Protein AF-A0A0F8Y1P9-F1 (afdb_monomer)

Mean predicted aligned error: 18.67 Å

Organism: NCBI:txid412755

Solvent-accessible surface area (backbone atoms only — not comparable to full-atom values): 20604 Å² total; per-residue (Å²): 137,84,63,89,68,42,45,53,36,26,44,36,41,41,34,30,35,36,29,24,36,69,62,53,90,91,52,84,65,46,48,35,38,31,48,72,86,48,76,43,80,54,73,69,82,57,50,82,44,79,48,77,51,76,45,82,44,52,57,77,84,33,97,73,75,57,77,47,77,50,72,40,50,51,48,80,48,79,44,76,77,45,78,48,79,44,76,45,55,23,31,86,84,72,40,35,53,43,67,51,71,54,71,50,73,56,91,53,44,74,76,38,58,82,55,43,78,54,82,70,54,44,38,33,39,39,38,34,40,38,36,48,50,65,85,88,86,77,76,40,24,42,99,84,73,45,63,52,33,33,34,43,36,44,32,40,28,36,81,91,42,80,45,78,49,79,49,73,41,69,64,57,47,71,53,72,48,75,46,54,49,43,60,52,30,58,79,66,75,52,79,34,67,50,43,46,35,44,34,41,38,39,26,44,96,50,43,50,79,47,76,81,51,73,46,80,44,77,47,52,92,59,67,56,73,42,39,26,35,28,48,29,30,69,81,81,66,50,69,54,71,79,41,84,45,50,80,91,85,48,79,83,86,53,76,69,77,74,46,93,71,63,59,44,39,31,44,36,36,37,37,32,41,63,82,70,50,76,48,76,50,76,48,69,59,88,83,50,81,66,93,85,83,88,81,92,74,93,78,85,74,95,68,94,80,84,73,91,81,72,87,68,88,81,77,84,72,92,83,87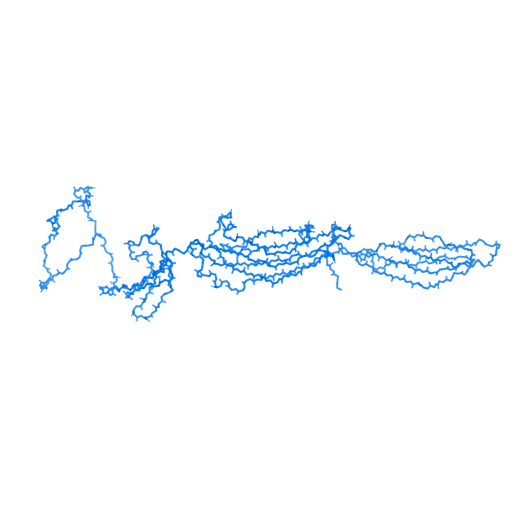,90,82,87,68,90,84,65,93,76,84,89,82,85,84,86,129

Sequence (336 aa):
IGYPNYKKLYDINTTFDYRFTKGDMDINDFAEFTIDGNTFILNKDGQWHQFLEVIEFDSASKGSFDVMFEISNGILELQNMQYEYEFKFLDVNDHILLQQDFEIDFNEEEMLLPFRHLKNIEFLIYNSYAVTSDTDGNIYYNTYGRTDKLEIIYKIKANGQWYSSIYSTSSADSDIKCFNVSEFMLNNHLTILQDFAVEYIIIGDNSDLTVDYISLDCSTDIKQLQEFYRIIDNEIGTVSEWILFNSSANTITELDDFGELPGNFTIEYKVIDRADNVGITPTYNSVYDYIIYSEERPITLADDIIDLNSFDFDERKLTFTANFGGISNPDAYING

Structure (mmCIF, N/CA/C/O backbone):
data_AF-A0A0F8Y1P9-F1
#
_entry.id   AF-A0A0F8Y1P9-F1
#
loop_
_atom_site.group_PDB
_atom_site.id
_atom_site.type_symbol
_atom_site.label_atom_id
_atom_site.label_alt_id
_atom_site.label_comp_id
_atom_site.label_asym_id
_atom_site.label_entity_id
_atom_site.label_seq_id
_atom_site.pdbx_PDB_ins_code
_atom_site.Cartn_x
_atom_site.Cartn_y
_atom_site.Cartn_z
_atom_site.occupancy
_atom_site.B_iso_or_equiv
_atom_site.auth_seq_id
_atom_site.auth_comp_id
_atom_site.auth_asym_id
_atom_site.auth_atom_id
_atom_site.pdbx_PDB_model_num
ATOM 1 N N . ILE A 1 1 ? 22.828 -8.374 -7.114 1.00 42.59 1 ILE A N 1
ATOM 2 C CA . ILE A 1 1 ? 21.824 -9.268 -6.486 1.00 42.59 1 ILE A CA 1
ATOM 3 C C . ILE A 1 1 ? 20.544 -9.035 -7.273 1.00 42.59 1 ILE A C 1
ATOM 5 O O . ILE A 1 1 ? 20.150 -7.886 -7.371 1.00 42.59 1 ILE A O 1
ATOM 9 N N . GLY A 1 2 ? 20.025 -10.043 -7.979 1.00 49.94 2 GLY A N 1
ATOM 10 C CA . GLY A 1 2 ? 18.876 -9.861 -8.879 1.00 49.94 2 GLY A CA 1
ATOM 11 C C . GLY A 1 2 ? 17.551 -10.001 -8.135 1.00 49.94 2 GLY A C 1
ATOM 12 O O . GLY A 1 2 ? 17.466 -10.815 -7.218 1.00 49.94 2 GLY A O 1
ATOM 13 N N . TYR A 1 3 ? 16.537 -9.238 -8.540 1.00 60.19 3 TYR A N 1
ATOM 14 C CA . TYR A 1 3 ? 15.185 -9.354 -8.003 1.00 60.19 3 TYR A CA 1
ATOM 15 C C . TYR A 1 3 ? 14.454 -10.508 -8.713 1.00 60.19 3 TYR A C 1
ATOM 17 O O . TYR A 1 3 ? 14.187 -10.404 -9.908 1.00 60.19 3 TYR A O 1
ATOM 25 N N . PRO A 1 4 ? 14.155 -11.631 -8.032 1.00 63.09 4 PRO A N 1
ATOM 26 C CA . PRO A 1 4 ? 13.665 -12.854 -8.680 1.00 63.09 4 PRO A CA 1
ATOM 27 C C . PRO A 1 4 ? 12.279 -12.709 -9.325 1.00 63.09 4 PRO A C 1
ATOM 29 O O . PRO A 1 4 ? 11.933 -13.515 -10.182 1.00 63.09 4 PRO A O 1
ATOM 32 N N . ASN A 1 5 ? 11.518 -11.684 -8.936 1.00 65.31 5 ASN A N 1
ATOM 33 C CA . ASN A 1 5 ? 10.166 -11.423 -9.433 1.00 65.31 5 ASN A CA 1
ATOM 34 C C . ASN A 1 5 ? 10.126 -10.439 -10.615 1.00 65.31 5 ASN A C 1
ATOM 36 O O . ASN A 1 5 ? 9.045 -10.146 -11.116 1.00 65.31 5 ASN A O 1
ATOM 40 N N . TYR A 1 6 ? 11.283 -9.936 -11.055 1.00 69.56 6 TYR A N 1
ATOM 41 C CA . TYR A 1 6 ? 11.388 -8.976 -12.150 1.00 69.56 6 TYR A CA 1
ATOM 42 C C . TYR A 1 6 ? 11.985 -9.640 -13.386 1.00 69.56 6 TYR A C 1
ATOM 44 O O . TYR A 1 6 ? 12.898 -10.472 -13.294 1.00 69.56 6 TYR A O 1
ATOM 52 N N . LYS A 1 7 ? 11.493 -9.242 -14.559 1.00 77.25 7 LYS A N 1
ATOM 53 C CA . LYS A 1 7 ? 12.145 -9.538 -15.829 1.00 77.25 7 LYS A CA 1
ATOM 54 C C . LYS A 1 7 ? 13.514 -8.875 -15.824 1.00 77.25 7 LYS A C 1
ATOM 56 O O . LYS A 1 7 ? 13.676 -7.739 -15.390 1.00 77.25 7 LYS A O 1
ATOM 61 N N . LYS A 1 8 ? 14.526 -9.597 -16.298 1.00 77.69 8 LYS A N 1
ATOM 62 C CA . LYS A 1 8 ? 15.898 -9.086 -16.325 1.00 77.69 8 LYS A CA 1
ATOM 63 C C . LYS A 1 8 ? 16.215 -8.402 -17.654 1.00 77.69 8 LYS A C 1
ATOM 65 O O . LYS A 1 8 ? 17.218 -8.736 -18.292 1.00 77.69 8 LYS A O 1
ATOM 70 N N . LEU A 1 9 ? 15.316 -7.505 -18.053 1.00 83.44 9 LEU A N 1
ATOM 71 C CA . LEU A 1 9 ? 15.363 -6.765 -19.307 1.00 83.44 9 LEU A CA 1
ATOM 72 C C . LEU A 1 9 ? 16.111 -5.447 -19.117 1.00 83.44 9 LEU A C 1
ATOM 74 O O . LEU A 1 9 ? 15.961 -4.777 -18.095 1.00 83.44 9 LEU A O 1
ATOM 78 N N . TYR A 1 10 ? 16.899 -5.085 -20.119 1.00 83.50 10 TYR A N 1
ATOM 79 C CA . TYR A 1 10 ? 17.658 -3.844 -20.163 1.00 83.50 10 TYR A CA 1
ATOM 80 C C . TYR A 1 10 ? 17.454 -3.174 -21.515 1.00 83.50 10 TYR A C 1
ATOM 82 O O . TYR A 1 10 ? 17.531 -3.859 -22.532 1.00 83.50 10 TYR A O 1
ATOM 90 N N . ASP A 1 11 ? 17.254 -1.862 -21.537 1.00 86.12 11 ASP A N 1
ATOM 91 C CA . ASP A 1 11 ? 17.508 -1.078 -22.744 1.00 86.12 11 ASP A CA 1
ATOM 92 C C . ASP A 1 11 ? 18.990 -0.709 -22.776 1.00 86.12 11 ASP A C 1
ATOM 94 O O . ASP A 1 11 ? 19.553 -0.207 -21.801 1.00 86.12 11 ASP A O 1
ATOM 98 N N . ILE A 1 12 ? 19.644 -1.018 -23.892 1.00 85.88 12 ILE A N 1
ATOM 99 C CA . ILE A 1 12 ? 21.045 -0.694 -24.131 1.00 85.88 12 ILE A CA 1
ATOM 100 C C . ILE A 1 12 ? 21.084 0.408 -25.176 1.00 85.88 12 ILE A C 1
ATOM 102 O O . ILE A 1 12 ? 20.940 0.156 -26.376 1.00 85.88 12 ILE A O 1
ATOM 106 N N . ASN A 1 13 ? 21.315 1.630 -24.710 1.00 89.50 13 ASN A N 1
ATOM 107 C CA . ASN A 1 13 ? 21.554 2.774 -25.574 1.00 89.50 13 ASN A CA 1
ATOM 108 C C . ASN A 1 13 ? 22.988 2.680 -26.096 1.00 89.50 13 ASN A C 1
ATOM 110 O O . ASN A 1 13 ? 23.953 2.850 -25.345 1.00 89.50 13 ASN A O 1
ATOM 114 N N . THR A 1 14 ? 23.131 2.387 -27.385 1.00 88.81 14 THR A N 1
ATOM 115 C CA . THR A 1 14 ? 24.428 2.278 -28.053 1.00 88.81 14 THR A CA 1
ATOM 116 C C . THR A 1 14 ? 24.683 3.534 -28.865 1.00 88.81 14 THR A C 1
ATOM 118 O O . THR A 1 14 ? 23.937 3.833 -29.799 1.00 88.81 14 THR A O 1
ATOM 121 N N . THR A 1 15 ? 25.759 4.250 -28.541 1.00 93.31 15 THR A N 1
ATOM 122 C CA . THR A 1 15 ? 26.193 5.420 -29.307 1.00 93.31 15 THR A CA 1
ATOM 123 C C . THR A 1 15 ? 27.664 5.346 -29.661 1.00 93.31 15 THR A C 1
ATOM 125 O O . THR A 1 15 ? 28.503 4.948 -28.854 1.00 93.31 15 THR A O 1
ATOM 128 N N . PHE A 1 16 ? 27.989 5.710 -30.898 1.00 94.12 16 PHE A N 1
ATOM 129 C CA . PHE A 1 16 ? 29.369 5.889 -31.333 1.00 94.12 16 PHE A CA 1
ATOM 130 C C . PHE A 1 16 ? 29.441 6.737 -32.597 1.00 94.12 16 PHE A C 1
ATOM 132 O O . PHE A 1 16 ? 28.502 6.787 -33.390 1.00 94.12 16 PHE A O 1
ATOM 139 N N . ASP A 1 17 ? 30.598 7.350 -32.810 1.00 96.25 17 ASP A N 1
ATOM 140 C CA . ASP A 1 17 ? 30.939 7.982 -34.075 1.00 96.25 17 ASP A CA 1
ATOM 141 C C . ASP A 1 17 ? 31.770 7.013 -34.913 1.00 96.25 17 ASP A C 1
ATOM 143 O O . ASP A 1 17 ? 32.672 6.339 -34.401 1.00 96.25 17 ASP A O 1
ATOM 147 N N . TYR A 1 18 ? 31.498 6.955 -36.214 1.00 96.44 18 TYR A N 1
ATOM 148 C CA . TYR A 1 18 ? 32.251 6.128 -37.146 1.00 96.44 18 TYR A CA 1
ATOM 149 C C . TYR A 1 18 ? 32.614 6.866 -38.428 1.00 96.44 18 TYR A C 1
ATOM 151 O O . TYR A 1 18 ? 31.907 7.759 -38.889 1.00 96.44 18 TYR A O 1
ATOM 159 N N . ARG A 1 19 ? 33.718 6.444 -39.038 1.00 97.06 19 ARG A N 1
ATOM 160 C CA . ARG A 1 19 ? 34.113 6.835 -40.390 1.00 97.06 19 ARG A CA 1
ATOM 161 C C . ARG A 1 19 ? 34.638 5.617 -41.124 1.00 97.06 19 ARG A C 1
ATOM 163 O O . ARG A 1 19 ? 35.560 4.962 -40.644 1.00 97.06 19 ARG A O 1
ATOM 170 N N . PHE A 1 20 ? 34.099 5.347 -42.308 1.00 96.69 20 PHE A N 1
ATOM 171 C CA . PHE A 1 20 ? 34.656 4.344 -43.208 1.00 96.69 20 PHE A CA 1
ATOM 172 C C . PHE A 1 20 ? 35.294 5.009 -44.425 1.00 96.69 20 PHE A C 1
ATOM 174 O O . PHE A 1 20 ? 34.626 5.714 -45.183 1.00 96.69 20 PHE A O 1
ATOM 181 N N . THR A 1 21 ? 36.585 4.755 -44.627 1.00 94.56 21 THR A N 1
ATOM 182 C CA . THR A 1 21 ? 37.336 5.234 -45.792 1.00 94.56 21 THR A CA 1
ATOM 183 C C . THR A 1 21 ? 37.684 4.057 -46.691 1.00 94.56 21 THR A C 1
ATOM 185 O O . THR A 1 21 ? 38.424 3.157 -46.286 1.00 94.56 21 THR A O 1
ATOM 188 N N . LYS A 1 22 ? 37.167 4.071 -47.924 1.00 93.38 22 LYS A N 1
ATOM 189 C CA . LYS A 1 22 ? 37.471 3.055 -48.938 1.00 93.38 22 LYS A CA 1
ATOM 190 C C . LYS A 1 22 ? 38.969 3.045 -49.260 1.00 93.38 22 LYS A C 1
ATOM 192 O O . LYS A 1 22 ? 39.577 4.102 -49.419 1.00 93.38 22 LYS A O 1
ATOM 197 N N . GLY A 1 23 ? 39.548 1.848 -49.345 1.00 90.31 23 GLY A N 1
ATOM 198 C CA . GLY A 1 23 ? 40.969 1.652 -49.632 1.00 90.31 23 GLY A CA 1
ATOM 199 C C . GLY A 1 23 ? 41.273 1.758 -51.125 1.00 90.31 23 GLY A C 1
ATOM 200 O O . GLY A 1 23 ? 41.741 2.789 -51.602 1.00 90.31 23 GLY A O 1
ATOM 201 N N . ASP A 1 24 ? 41.009 0.678 -51.861 1.00 89.38 24 ASP A N 1
ATOM 202 C CA . ASP A 1 24 ? 41.180 0.622 -53.314 1.00 89.38 24 ASP A CA 1
ATOM 203 C C . ASP A 1 24 ? 39.867 0.989 -54.015 1.00 89.38 24 ASP A C 1
ATOM 205 O O . ASP A 1 24 ? 38.837 0.357 -53.770 1.00 89.38 24 ASP A O 1
ATOM 209 N N . MET A 1 25 ? 39.886 2.001 -54.889 1.00 86.94 25 MET A N 1
ATOM 210 C CA . MET A 1 25 ? 38.690 2.474 -55.596 1.00 86.94 25 MET A CA 1
ATOM 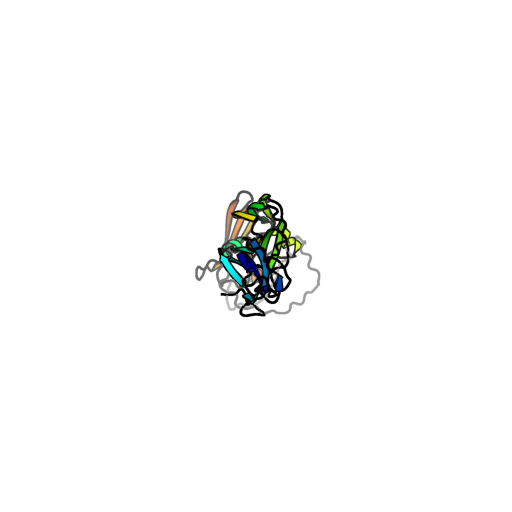211 C C . MET A 1 25 ? 38.108 1.434 -56.563 1.00 86.94 25 MET A C 1
ATOM 213 O O . MET A 1 25 ? 36.890 1.437 -56.764 1.00 86.94 25 MET A O 1
ATOM 217 N N . ASP A 1 26 ? 38.937 0.528 -57.088 1.00 90.31 26 ASP A N 1
ATOM 218 C CA . ASP A 1 26 ? 38.564 -0.437 -58.128 1.00 90.31 26 ASP A CA 1
ATOM 219 C C . ASP A 1 26 ? 38.008 -1.758 -57.563 1.00 90.31 26 ASP A C 1
ATOM 221 O O . ASP A 1 26 ? 37.490 -2.594 -58.306 1.00 90.31 26 ASP A O 1
ATOM 225 N N . ILE A 1 27 ? 38.076 -1.952 -56.243 1.00 91.06 27 ILE A N 1
ATOM 226 C CA . ILE A 1 27 ? 37.571 -3.144 -55.551 1.00 91.06 27 ILE A CA 1
ATOM 227 C C . ILE A 1 27 ? 36.266 -2.796 -54.821 1.00 91.06 27 ILE A C 1
ATOM 229 O O . ILE A 1 27 ? 36.091 -1.693 -54.297 1.00 91.06 27 ILE A O 1
ATOM 233 N N . ASN A 1 28 ? 35.315 -3.730 -54.775 1.00 91.25 28 ASN A N 1
ATOM 234 C CA . ASN A 1 28 ? 34.096 -3.552 -53.984 1.00 91.25 28 ASN A CA 1
ATOM 235 C C . ASN A 1 28 ? 34.427 -3.491 -52.488 1.00 91.25 28 ASN A C 1
ATOM 237 O O . ASN A 1 28 ? 35.285 -4.217 -51.997 1.00 91.25 28 ASN A O 1
ATOM 241 N N . ASP A 1 29 ? 33.741 -2.611 -51.778 1.00 91.06 29 ASP A N 1
ATOM 242 C CA . ASP A 1 29 ? 33.918 -2.340 -50.358 1.00 91.06 29 ASP A CA 1
ATOM 243 C C . ASP A 1 29 ? 32.664 -2.716 -49.564 1.00 91.06 29 ASP A C 1
ATOM 245 O O . ASP A 1 29 ? 31.532 -2.619 -50.052 1.00 91.06 29 ASP A O 1
ATOM 249 N N . PHE A 1 30 ? 32.872 -3.119 -48.315 1.00 93.00 30 PHE A N 1
ATOM 250 C CA . PHE A 1 30 ? 31.826 -3.585 -47.408 1.00 93.00 30 PHE A CA 1
ATOM 251 C C . PHE A 1 30 ? 32.064 -3.000 -46.023 1.00 93.00 30 PHE A C 1
ATOM 253 O O . PHE A 1 30 ? 33.212 -2.937 -45.586 1.00 93.00 30 PHE A O 1
ATOM 260 N N . ALA A 1 31 ? 30.999 -2.566 -45.359 1.00 95.00 31 ALA A N 1
ATOM 261 C CA . ALA A 1 31 ? 31.060 -2.102 -43.985 1.00 95.00 31 ALA A CA 1
ATOM 262 C C . ALA A 1 31 ? 29.680 -2.245 -43.344 1.00 95.00 31 ALA A C 1
ATOM 264 O O . ALA A 1 31 ? 28.733 -1.557 -43.735 1.00 95.00 31 ALA A O 1
ATOM 265 N N . GLU A 1 32 ? 29.578 -3.129 -42.364 1.00 95.62 32 GLU A N 1
ATOM 266 C CA . GLU A 1 32 ? 28.387 -3.296 -41.547 1.00 95.62 32 GLU A CA 1
ATOM 267 C C . GLU A 1 32 ? 28.746 -3.506 -40.080 1.00 95.62 32 GLU A C 1
ATOM 269 O O . GLU A 1 32 ? 29.882 -3.810 -39.702 1.00 95.62 32 GLU A O 1
ATOM 274 N N . PHE A 1 33 ? 27.734 -3.305 -39.259 1.00 92.25 33 PHE A N 1
ATOM 275 C CA . PHE A 1 33 ? 27.764 -3.433 -37.822 1.00 92.25 33 PHE A CA 1
ATOM 276 C C . PHE A 1 33 ? 26.607 -4.330 -37.405 1.00 92.25 33 PHE A C 1
ATOM 278 O O . PHE A 1 33 ? 25.486 -4.137 -37.864 1.00 92.25 33 PHE A O 1
ATOM 285 N N . THR A 1 34 ? 26.865 -5.298 -36.535 1.00 91.81 34 THR A N 1
ATOM 286 C CA . THR A 1 34 ? 25.833 -6.156 -35.959 1.00 91.81 34 THR A CA 1
ATOM 287 C C . THR A 1 34 ? 25.842 -6.028 -34.444 1.00 91.81 34 THR A C 1
ATOM 289 O O . THR A 1 34 ? 26.902 -6.139 -33.825 1.00 91.81 34 THR A O 1
ATOM 292 N N . ILE A 1 35 ? 24.663 -5.835 -33.851 1.00 89.75 35 ILE A N 1
ATOM 293 C CA . ILE A 1 35 ? 24.459 -5.832 -32.400 1.00 89.75 35 ILE A CA 1
ATOM 294 C C . ILE A 1 35 ? 23.266 -6.715 -32.030 1.00 89.75 35 ILE A C 1
ATOM 296 O O . ILE A 1 35 ? 22.171 -6.565 -32.568 1.00 89.75 35 ILE A O 1
ATOM 300 N N . ASP A 1 36 ? 23.511 -7.696 -31.161 1.00 85.56 36 ASP A N 1
ATOM 301 C CA . ASP A 1 36 ? 22.551 -8.745 -30.772 1.00 85.56 36 ASP A CA 1
ATOM 302 C C . ASP A 1 36 ? 21.796 -9.400 -31.955 1.00 85.56 36 ASP A C 1
ATOM 304 O O . ASP A 1 36 ? 20.621 -9.752 -31.869 1.00 85.56 36 ASP A O 1
ATOM 308 N N . GLY A 1 37 ? 22.483 -9.567 -33.091 1.00 85.19 37 GLY A N 1
ATOM 309 C CA . GLY A 1 37 ? 21.928 -10.160 -34.313 1.00 85.19 37 GLY A CA 1
ATOM 310 C C . GLY A 1 37 ? 21.190 -9.189 -35.245 1.00 85.19 37 GLY A C 1
ATOM 311 O O . GLY A 1 37 ? 20.801 -9.600 -36.336 1.00 85.19 37 GLY A O 1
ATOM 312 N N . ASN A 1 38 ? 21.037 -7.916 -34.868 1.00 88.81 38 ASN A N 1
ATOM 313 C CA . ASN A 1 38 ? 20.518 -6.864 -35.744 1.00 88.81 38 ASN A CA 1
ATOM 314 C C . ASN A 1 38 ? 21.652 -6.252 -36.571 1.00 88.81 38 ASN A C 1
ATOM 316 O O . ASN A 1 38 ? 22.631 -5.774 -36.000 1.00 88.81 38 ASN A O 1
ATOM 320 N N . THR A 1 39 ? 21.513 -6.244 -37.898 1.00 94.25 39 THR A N 1
ATOM 321 C CA . THR A 1 39 ? 22.541 -5.757 -38.833 1.00 94.25 39 THR A CA 1
ATOM 322 C C . THR A 1 39 ? 22.232 -4.348 -39.341 1.00 94.25 39 THR A C 1
ATOM 324 O O . THR A 1 39 ? 21.129 -4.066 -39.809 1.00 94.25 39 THR A O 1
ATOM 327 N N . PHE A 1 40 ? 23.248 -3.488 -39.325 1.00 93.94 40 PHE A N 1
ATOM 328 C CA . PHE A 1 40 ? 23.214 -2.093 -39.745 1.00 93.94 40 PHE A CA 1
ATOM 329 C C . PHE A 1 40 ? 24.308 -1.833 -40.782 1.00 93.94 40 PHE A C 1
ATOM 331 O O . PHE A 1 40 ? 25.492 -2.070 -40.540 1.00 93.94 40 PHE A O 1
ATOM 338 N N . ILE A 1 41 ? 23.921 -1.313 -41.946 1.00 95.44 41 ILE A N 1
ATOM 339 C CA . ILE A 1 41 ? 24.864 -0.962 -43.014 1.00 95.44 41 ILE A CA 1
ATOM 340 C C . ILE A 1 41 ? 25.470 0.411 -42.707 1.00 95.44 41 ILE A C 1
ATOM 342 O O . ILE A 1 41 ? 24.738 1.373 -42.474 1.00 95.44 41 ILE A O 1
ATOM 346 N N . LEU A 1 42 ? 26.800 0.512 -42.736 1.00 94.62 42 LEU A N 1
ATOM 347 C CA . LEU A 1 42 ? 27.517 1.754 -42.446 1.00 94.62 42 LEU A CA 1
ATOM 348 C C . LEU A 1 42 ? 27.655 2.630 -43.698 1.00 94.62 42 LEU A C 1
ATOM 350 O O . LEU A 1 42 ? 27.839 2.132 -44.811 1.00 94.62 42 LEU A O 1
ATOM 354 N N . ASN A 1 43 ? 27.622 3.952 -43.516 1.00 94.69 43 ASN A N 1
ATOM 355 C CA . ASN A 1 43 ? 27.940 4.908 -44.576 1.00 94.69 43 ASN A CA 1
ATOM 356 C C . ASN A 1 43 ? 29.435 4.856 -44.935 1.00 94.69 43 ASN A C 1
ATOM 358 O O . ASN A 1 43 ? 30.303 4.787 -44.065 1.00 94.69 43 ASN A O 1
ATOM 362 N N . LYS A 1 44 ? 29.737 4.908 -46.239 1.00 93.69 44 LYS A N 1
ATOM 363 C CA . LYS A 1 44 ? 31.079 4.652 -46.806 1.00 93.69 44 LYS A CA 1
ATOM 364 C C . LYS A 1 44 ? 31.646 5.848 -47.581 1.00 93.69 44 LYS A C 1
ATOM 366 O O . LYS A 1 44 ? 32.351 5.680 -48.572 1.00 93.69 44 LYS A O 1
ATOM 371 N N . ASP A 1 45 ? 31.292 7.062 -47.173 1.00 93.56 45 ASP A N 1
ATOM 372 C CA . ASP A 1 45 ? 31.626 8.320 -47.862 1.00 93.56 45 ASP A CA 1
ATOM 373 C C . ASP A 1 45 ? 32.910 9.002 -47.340 1.00 93.56 45 ASP A C 1
ATOM 375 O O . ASP A 1 45 ? 33.254 10.107 -47.769 1.00 93.56 45 ASP A O 1
ATOM 379 N N . GLY A 1 46 ? 33.630 8.361 -46.413 1.00 93.44 46 GLY A N 1
ATOM 380 C CA . GLY A 1 46 ? 34.826 8.923 -45.787 1.00 93.44 46 GLY A CA 1
ATOM 381 C C . GLY A 1 46 ? 34.551 10.087 -44.831 1.00 93.44 46 GLY A C 1
ATOM 382 O O . GLY A 1 46 ? 35.501 10.753 -44.418 1.00 93.44 46 GLY A O 1
ATOM 383 N N . GLN A 1 47 ? 33.292 10.362 -44.477 1.00 96.88 47 GLN A N 1
ATOM 384 C CA . GLN A 1 47 ? 32.926 11.345 -43.458 1.00 96.88 47 GLN A CA 1
ATOM 385 C C . GLN A 1 47 ? 32.646 10.672 -42.112 1.00 96.88 47 GLN A C 1
ATOM 387 O O . GLN A 1 47 ? 32.463 9.458 -42.029 1.00 96.88 47 GLN A O 1
ATOM 392 N N . TRP A 1 48 ? 32.659 11.474 -41.048 1.00 97.19 48 TRP A N 1
ATOM 393 C CA . TRP A 1 48 ? 32.198 11.036 -39.734 1.00 97.19 48 TRP A CA 1
ATOM 394 C C . TRP A 1 48 ? 30.672 11.008 -39.698 1.00 97.19 48 TRP A C 1
ATOM 396 O O . TRP A 1 48 ? 30.023 11.974 -40.099 1.00 97.19 48 TRP A O 1
ATOM 406 N N . HIS A 1 49 ? 30.127 9.918 -39.176 1.00 96.31 49 HIS A N 1
ATOM 407 C CA . HIS A 1 49 ? 28.706 9.695 -38.939 1.00 96.31 49 HIS A CA 1
ATOM 408 C C . HIS A 1 49 ? 28.497 9.310 -37.484 1.00 96.31 49 HIS A C 1
ATOM 410 O O . HIS A 1 49 ? 29.342 8.639 -36.897 1.00 96.31 49 HIS A O 1
ATOM 416 N N . GLN A 1 50 ? 27.354 9.696 -36.930 1.00 95.88 50 GLN A N 1
ATOM 417 C CA . GLN A 1 50 ? 26.930 9.264 -35.606 1.00 95.88 50 GLN A CA 1
ATOM 418 C C . GLN A 1 50 ? 25.956 8.093 -35.745 1.00 95.88 50 GLN A C 1
ATOM 420 O O . GLN A 1 50 ? 25.037 8.137 -36.566 1.00 95.88 50 GLN A O 1
ATOM 425 N N . PHE A 1 51 ? 26.155 7.061 -34.934 1.00 93.81 51 PHE A N 1
ATOM 426 C CA . PHE A 1 51 ? 25.215 5.968 -34.740 1.00 93.81 51 PHE A CA 1
ATOM 427 C C . PHE A 1 51 ? 24.562 6.094 -33.361 1.00 93.81 51 PHE A C 1
ATOM 429 O O . PHE A 1 51 ? 25.247 6.359 -32.371 1.00 93.81 51 PHE A O 1
ATOM 436 N N . LEU A 1 52 ? 23.244 5.907 -33.314 1.00 92.88 52 LEU A N 1
ATOM 437 C CA . LEU A 1 52 ? 22.428 5.872 -32.103 1.00 92.88 52 LEU A CA 1
ATOM 438 C C . LEU A 1 52 ? 21.337 4.826 -32.319 1.00 92.88 52 LEU A C 1
ATOM 440 O O . LEU A 1 52 ? 20.535 4.981 -33.236 1.00 92.88 52 LEU A O 1
ATOM 444 N N . GLU A 1 53 ? 21.307 3.808 -31.469 1.00 91.81 53 GLU A N 1
ATOM 445 C CA . GLU A 1 53 ? 20.264 2.783 -31.470 1.00 91.81 53 GLU A CA 1
ATOM 446 C C . GLU A 1 53 ? 19.994 2.321 -30.036 1.00 91.81 53 GLU A C 1
ATOM 448 O O . GLU A 1 53 ? 20.915 2.251 -29.215 1.00 91.81 53 GLU A O 1
ATOM 453 N N . VAL A 1 54 ? 18.736 1.985 -29.754 1.00 90.25 54 VAL A N 1
ATOM 454 C CA . VAL A 1 54 ? 18.318 1.364 -28.494 1.00 90.25 54 VAL A CA 1
ATOM 455 C C . VAL A 1 54 ? 17.935 -0.075 -28.783 1.00 90.25 54 VAL A C 1
ATOM 457 O O . VAL A 1 54 ? 17.058 -0.327 -29.608 1.00 90.25 54 VAL A O 1
ATOM 460 N N . ILE A 1 55 ? 18.586 -1.019 -28.108 1.00 89.00 55 ILE A N 1
ATOM 461 C CA . ILE A 1 55 ? 18.229 -2.436 -28.197 1.00 89.00 55 ILE A CA 1
ATOM 462 C C . ILE A 1 55 ? 17.765 -2.959 -26.844 1.00 89.00 55 ILE A C 1
ATOM 464 O O . ILE A 1 55 ? 18.298 -2.575 -25.807 1.00 89.00 55 ILE A O 1
ATOM 468 N N . GLU A 1 56 ? 16.808 -3.879 -26.861 1.00 88.25 56 GLU A N 1
ATOM 469 C CA . GLU A 1 56 ? 16.388 -4.588 -25.658 1.00 88.25 56 GLU A CA 1
ATOM 470 C C . GLU A 1 56 ? 17.247 -5.845 -25.463 1.00 88.25 56 GLU A C 1
ATOM 472 O O . GLU A 1 56 ? 17.402 -6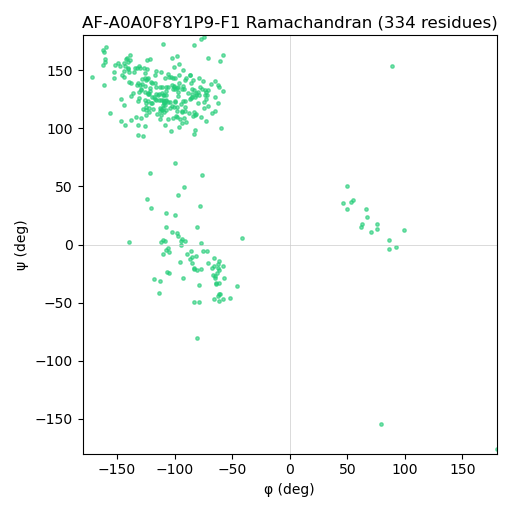.657 -26.376 1.00 88.25 56 GLU A O 1
ATOM 477 N N . PHE A 1 57 ? 17.784 -6.022 -24.259 1.00 85.62 57 PHE A N 1
ATOM 478 C CA . PHE A 1 57 ? 18.587 -7.172 -23.867 1.00 85.62 57 PHE A CA 1
ATOM 479 C C . PHE A 1 57 ? 17.954 -7.915 -22.691 1.00 85.62 57 PHE A C 1
ATOM 481 O O . PHE A 1 57 ? 17.787 -7.368 -21.600 1.00 85.62 57 PHE A O 1
ATOM 488 N N . ASP A 1 58 ? 17.663 -9.200 -22.893 1.00 85.50 58 ASP A N 1
ATOM 489 C CA . ASP A 1 58 ? 17.175 -10.099 -21.850 1.00 85.50 58 ASP A CA 1
ATOM 490 C C . ASP A 1 58 ? 18.315 -10.919 -21.235 1.00 85.50 58 ASP A C 1
ATOM 492 O O . ASP A 1 58 ? 18.741 -11.955 -21.757 1.00 85.50 58 ASP A O 1
ATOM 496 N N . SER A 1 59 ? 18.770 -10.489 -20.060 1.00 81.69 59 SER A N 1
ATOM 497 C CA . SER A 1 59 ? 19.830 -11.189 -19.329 1.00 81.69 59 SER A CA 1
ATOM 498 C C . SER A 1 59 ? 19.367 -12.484 -18.639 1.00 81.69 59 SER A C 1
ATOM 500 O O . SER A 1 59 ? 20.179 -13.202 -18.047 1.00 81.69 59 SER A O 1
ATOM 502 N N . ALA A 1 60 ? 18.064 -12.796 -18.658 1.00 81.12 60 ALA A N 1
ATOM 503 C CA . ALA A 1 60 ? 17.564 -14.089 -18.200 1.00 81.12 60 ALA A CA 1
ATOM 504 C C . ALA A 1 60 ? 17.771 -15.178 -19.262 1.00 81.12 60 ALA A C 1
ATOM 506 O O . ALA A 1 60 ? 18.058 -16.322 -18.902 1.00 81.12 60 ALA A O 1
ATOM 507 N N . SER A 1 61 ? 17.653 -14.832 -20.549 1.00 82.69 61 SER A N 1
ATOM 508 C CA . SER A 1 61 ? 17.842 -15.768 -21.664 1.00 82.69 61 SER A CA 1
ATOM 509 C C . SER A 1 61 ? 19.271 -15.797 -22.212 1.00 82.69 61 SER A C 1
ATOM 511 O O . SER A 1 61 ? 19.710 -16.851 -22.682 1.00 82.69 61 SER A O 1
ATOM 513 N N . LYS A 1 62 ? 20.024 -14.693 -22.123 1.00 81.62 62 LYS A N 1
ATOM 514 C CA . LYS A 1 62 ? 21.409 -14.595 -22.612 1.00 81.62 62 LYS A CA 1
ATOM 515 C C . LYS A 1 62 ? 22.353 -14.048 -21.537 1.00 81.62 62 LYS A C 1
ATOM 517 O O . LYS A 1 62 ? 22.008 -13.154 -20.779 1.00 81.62 62 LYS A O 1
ATOM 522 N N . GLY A 1 63 ? 23.580 -14.571 -21.477 1.00 81.25 63 GLY A N 1
ATOM 523 C CA . GLY A 1 63 ? 24.613 -14.081 -20.547 1.00 81.25 63 GLY A CA 1
ATOM 524 C C . GLY A 1 63 ? 25.414 -12.879 -21.065 1.00 81.25 63 GLY A C 1
ATOM 525 O O . GLY A 1 63 ? 26.105 -12.226 -20.288 1.00 81.25 63 GLY A O 1
ATOM 526 N N . SER A 1 64 ? 25.339 -12.609 -22.367 1.00 83.62 64 SER A N 1
ATOM 527 C CA . SER A 1 64 ? 26.028 -11.526 -23.072 1.00 83.62 64 SER A CA 1
ATOM 528 C C . SER A 1 64 ? 25.341 -11.265 -24.416 1.00 83.62 64 SER A C 1
ATOM 530 O O . SER A 1 64 ? 24.573 -12.105 -24.889 1.00 83.62 64 SER A O 1
ATOM 532 N N . PHE A 1 65 ? 25.649 -10.131 -25.038 1.00 83.38 65 PHE A N 1
ATOM 533 C CA . PHE A 1 65 ? 25.341 -9.836 -26.437 1.00 83.38 65 PHE A CA 1
ATOM 534 C C . PHE A 1 65 ? 26.641 -9.485 -27.160 1.00 83.38 65 PHE A C 1
ATOM 536 O O . PHE A 1 65 ? 27.586 -8.985 -26.542 1.00 83.38 65 PHE A O 1
ATOM 543 N N . ASP A 1 66 ? 26.687 -9.765 -28.457 1.00 86.25 66 ASP A N 1
ATOM 544 C CA . ASP A 1 66 ? 27.861 -9.503 -29.279 1.00 86.25 66 ASP A CA 1
ATOM 545 C C . ASP A 1 66 ? 27.691 -8.209 -30.069 1.00 86.25 66 ASP A C 1
ATOM 547 O O . ASP A 1 66 ? 26.604 -7.886 -30.561 1.00 86.25 66 ASP A O 1
ATOM 551 N N . VAL A 1 67 ? 28.807 -7.497 -30.204 1.00 86.38 67 VAL A N 1
ATOM 552 C CA . VAL A 1 67 ? 28.966 -6.337 -31.073 1.00 86.38 67 VAL A CA 1
ATOM 553 C C . VAL A 1 67 ? 30.049 -6.674 -32.091 1.00 86.38 67 VAL A C 1
ATOM 555 O O . VAL A 1 67 ? 31.200 -6.904 -31.714 1.00 86.38 67 VAL A O 1
ATOM 558 N N . MET A 1 68 ? 29.698 -6.713 -33.374 1.00 91.94 68 MET A N 1
ATOM 559 C CA . MET A 1 68 ? 30.612 -7.135 -34.434 1.00 91.94 68 MET A CA 1
ATOM 560 C C . MET A 1 68 ? 30.621 -6.145 -35.593 1.00 91.94 68 MET A C 1
ATOM 562 O O . MET A 1 68 ? 29.576 -5.757 -36.103 1.00 91.94 68 MET A O 1
ATOM 566 N N . PHE A 1 69 ? 31.820 -5.762 -36.026 1.00 92.25 69 PHE A N 1
ATOM 567 C CA . PHE A 1 69 ? 32.028 -4.955 -37.221 1.00 92.25 69 PHE A CA 1
ATOM 568 C C . PHE A 1 69 ? 32.608 -5.839 -38.315 1.00 92.25 69 PHE A C 1
ATOM 570 O O . PHE A 1 69 ? 33.677 -6.427 -38.137 1.00 92.25 69 PHE A O 1
ATOM 577 N N . GLU A 1 70 ? 31.930 -5.897 -39.453 1.00 94.25 70 GLU A N 1
ATOM 578 C CA . GLU A 1 70 ? 32.413 -6.608 -40.626 1.00 94.25 70 GLU A CA 1
ATOM 579 C C . GLU A 1 70 ? 32.731 -5.606 -41.726 1.00 94.25 70 GLU A C 1
ATOM 581 O O . GLU A 1 70 ? 31.872 -4.862 -42.199 1.00 94.25 70 GLU A O 1
ATOM 586 N N . ILE A 1 71 ? 34.003 -5.562 -42.123 1.00 95.06 71 ILE A N 1
ATOM 587 C CA . ILE A 1 71 ? 34.478 -4.625 -43.135 1.00 95.06 71 ILE A CA 1
ATOM 588 C C . ILE A 1 71 ? 35.335 -5.323 -44.183 1.00 95.06 71 ILE A C 1
ATOM 590 O O . ILE A 1 71 ? 36.037 -6.295 -43.904 1.00 95.06 71 ILE A O 1
ATOM 594 N N . SER A 1 72 ? 35.336 -4.782 -45.397 1.00 95.25 72 SER A N 1
ATOM 595 C CA . SER A 1 72 ? 36.279 -5.162 -46.445 1.00 95.25 72 SER A CA 1
ATOM 596 C C . SER A 1 72 ? 36.678 -3.954 -47.288 1.00 95.25 72 SER A C 1
ATOM 598 O O . SER A 1 72 ? 35.890 -3.028 -47.483 1.00 95.25 72 SER A O 1
ATOM 600 N N . ASN A 1 73 ? 37.911 -3.983 -47.798 1.00 93.50 73 ASN A N 1
ATOM 601 C CA . ASN A 1 73 ? 38.481 -2.953 -48.671 1.00 93.50 73 ASN A CA 1
ATOM 602 C C . ASN A 1 73 ? 38.328 -1.509 -48.142 1.00 93.50 73 ASN A C 1
ATOM 604 O O . ASN A 1 73 ? 37.892 -0.590 -48.839 1.00 93.50 73 ASN A O 1
ATOM 608 N N . GLY A 1 74 ? 38.717 -1.291 -46.891 1.00 93.06 74 GLY A N 1
ATOM 609 C CA . GLY A 1 74 ? 38.763 0.045 -46.316 1.00 93.06 74 GLY A CA 1
ATOM 610 C C . GLY A 1 74 ? 39.231 0.047 -44.875 1.00 93.06 74 GLY A C 1
ATOM 611 O O . GLY A 1 74 ? 39.626 -0.983 -44.327 1.00 93.06 74 GLY A O 1
ATOM 612 N N . ILE A 1 75 ? 39.201 1.234 -44.287 1.00 95.31 75 ILE A N 1
ATOM 613 C CA . ILE A 1 75 ? 39.550 1.490 -42.895 1.00 95.31 75 ILE A CA 1
ATOM 614 C C . ILE A 1 75 ? 38.288 1.982 -42.196 1.00 95.31 75 ILE A C 1
ATOM 616 O O . ILE A 1 75 ? 37.697 2.971 -42.630 1.00 95.31 75 ILE A O 1
ATOM 620 N N . LEU A 1 76 ? 37.899 1.296 -41.121 1.00 95.56 76 LEU A N 1
ATOM 621 C CA . LEU A 1 76 ? 36.863 1.743 -40.199 1.00 95.56 76 LEU A CA 1
ATOM 622 C C . LEU A 1 76 ? 37.517 2.368 -38.971 1.00 95.56 76 LEU A C 1
ATOM 624 O O . LEU A 1 76 ? 38.319 1.731 -38.288 1.00 95.56 76 LEU A O 1
ATOM 628 N N . GLU A 1 77 ? 37.153 3.608 -38.692 1.00 96.06 77 GLU A N 1
ATOM 629 C CA . GLU A 1 77 ? 37.554 4.337 -37.498 1.00 96.06 77 GLU A CA 1
ATOM 630 C C . GLU A 1 77 ? 36.336 4.530 -36.604 1.00 96.06 77 GLU A C 1
ATOM 632 O O . GLU A 1 77 ? 35.264 4.884 -37.091 1.00 96.06 77 GLU A O 1
ATOM 637 N N . LEU A 1 78 ? 36.516 4.299 -35.304 1.00 94.44 78 LEU A N 1
ATOM 638 C CA . LEU A 1 78 ? 35.473 4.383 -34.285 1.00 94.44 78 LEU A CA 1
ATOM 639 C C . LEU A 1 78 ? 35.926 5.331 -33.176 1.00 94.44 78 LEU A C 1
ATOM 641 O O . LEU A 1 78 ? 37.079 5.266 -32.737 1.00 94.44 78 LEU A O 1
ATOM 645 N N . GLN A 1 79 ? 35.030 6.198 -32.717 1.00 94.50 79 GLN A N 1
ATOM 646 C CA . GLN A 1 79 ? 35.263 7.116 -31.602 1.00 94.50 79 GLN A CA 1
ATOM 647 C C . GLN A 1 79 ? 34.012 7.232 -30.733 1.00 94.50 79 GLN A C 1
ATOM 649 O O . GLN A 1 79 ? 32.914 6.889 -31.158 1.00 94.50 79 GLN A O 1
ATOM 654 N N . ASN A 1 80 ? 34.200 7.697 -29.495 1.00 92.25 80 ASN A N 1
ATOM 655 C CA . ASN A 1 80 ? 33.109 7.983 -28.560 1.00 92.25 80 ASN A CA 1
ATOM 656 C C . ASN A 1 80 ? 32.139 6.807 -28.351 1.00 92.25 80 ASN A C 1
ATOM 658 O O . ASN A 1 80 ? 30.944 7.021 -28.196 1.00 92.25 80 ASN A O 1
ATOM 662 N N . MET A 1 81 ? 32.650 5.569 -28.342 1.00 88.81 81 MET A N 1
ATOM 663 C CA . MET A 1 81 ? 31.820 4.390 -28.084 1.00 88.81 81 MET A CA 1
ATOM 664 C C . MET A 1 81 ? 31.320 4.404 -26.641 1.00 88.81 81 MET A C 1
ATOM 666 O O . MET A 1 81 ? 32.112 4.270 -25.703 1.00 88.81 81 MET A O 1
ATOM 670 N N . GLN A 1 82 ? 30.012 4.556 -26.477 1.00 87.69 82 GLN A N 1
ATOM 671 C CA . GLN A 1 82 ? 29.322 4.556 -25.199 1.00 87.69 82 GLN A CA 1
ATOM 672 C C . GLN A 1 82 ? 28.164 3.560 -25.243 1.00 87.69 82 GLN A C 1
ATOM 674 O O . GLN A 1 82 ? 27.436 3.456 -26.230 1.00 87.69 82 GLN A O 1
ATOM 679 N N . TYR A 1 83 ? 28.024 2.828 -24.143 1.00 83.94 83 TYR A N 1
ATOM 680 C CA . TYR A 1 83 ? 26.916 1.919 -23.898 1.00 83.94 83 TYR A CA 1
ATOM 681 C C . TYR A 1 83 ? 26.335 2.290 -22.546 1.00 83.94 83 TYR A C 1
ATOM 683 O O . TYR A 1 83 ? 27.031 2.207 -21.529 1.00 83.94 83 TYR A O 1
ATOM 691 N N . GLU A 1 84 ? 25.086 2.723 -22.546 1.00 86.00 84 GLU A N 1
ATOM 692 C CA . GLU A 1 84 ? 24.329 2.980 -21.330 1.00 86.00 84 GLU A CA 1
ATOM 693 C C . GLU A 1 84 ? 23.284 1.881 -21.167 1.00 86.00 84 GLU A C 1
ATOM 695 O O . GLU A 1 84 ? 22.607 1.514 -22.124 1.00 86.00 84 GLU A O 1
ATOM 700 N N . TYR A 1 85 ? 23.215 1.323 -19.960 1.00 79.06 85 TYR A N 1
ATOM 701 C CA . TYR A 1 85 ? 22.337 0.209 -19.624 1.00 79.06 85 TYR A CA 1
ATOM 702 C C . TYR A 1 85 ? 21.260 0.712 -18.677 1.00 79.06 85 TYR A C 1
ATOM 704 O O . TYR A 1 85 ? 21.564 1.080 -17.540 1.00 79.06 85 TYR A O 1
ATOM 712 N N . GLU A 1 86 ? 20.014 0.667 -19.119 1.00 79.81 86 GLU A N 1
ATOM 713 C CA . GLU A 1 86 ? 18.860 1.041 -18.317 1.00 79.81 86 GLU A CA 1
ATOM 714 C C . GLU A 1 86 ? 18.047 -0.208 -17.980 1.00 79.81 86 GLU A C 1
ATOM 716 O O . GLU A 1 86 ? 17.620 -0.950 -18.861 1.00 79.81 86 GLU A O 1
ATOM 721 N N . PHE A 1 87 ? 17.885 -0.500 -16.689 1.00 74.81 87 PHE A N 1
ATOM 722 C CA . PHE A 1 87 ? 17.137 -1.672 -16.239 1.00 74.81 87 PHE A CA 1
ATOM 723 C C . PHE A 1 87 ? 15.631 -1.418 -16.320 1.00 74.81 87 PHE A C 1
ATOM 725 O O . PHE A 1 87 ? 15.135 -0.459 -15.731 1.00 74.81 87 PHE A O 1
ATOM 732 N N . LYS A 1 88 ? 14.890 -2.326 -16.962 1.00 73.75 88 LYS A N 1
ATOM 733 C CA . LYS A 1 88 ? 13.426 -2.277 -16.980 1.00 73.75 88 LYS A CA 1
ATOM 734 C C . LYS A 1 88 ? 12.868 -2.924 -15.717 1.00 73.75 88 LYS A C 1
ATOM 736 O O . LYS A 1 88 ? 12.961 -4.138 -15.541 1.00 73.75 88 LYS A O 1
ATOM 741 N N . PHE A 1 89 ? 12.227 -2.131 -14.862 1.00 72.38 89 PHE A N 1
ATOM 742 C CA . PHE A 1 89 ? 11.522 -2.610 -13.666 1.00 72.38 89 PHE A CA 1
ATOM 743 C C . PHE A 1 89 ? 10.169 -3.251 -14.014 1.00 72.38 89 PHE A C 1
ATOM 745 O O . PHE A 1 89 ? 9.120 -2.795 -13.571 1.00 72.38 89 PHE A O 1
ATOM 752 N N . LEU A 1 90 ? 10.189 -4.308 -14.826 1.00 79.56 90 LEU A N 1
ATOM 753 C CA . LEU A 1 90 ? 8.990 -5.038 -15.240 1.00 79.56 90 LEU A CA 1
ATOM 754 C C . LEU A 1 90 ? 8.831 -6.322 -14.424 1.00 79.56 90 LEU A C 1
ATOM 756 O O . LEU A 1 90 ? 9.801 -7.067 -14.272 1.00 79.56 90 LEU A O 1
ATOM 760 N N . ASP A 1 91 ? 7.628 -6.632 -13.941 1.00 73.12 91 ASP A N 1
ATOM 761 C CA . ASP A 1 91 ? 7.329 -7.987 -13.464 1.00 73.12 91 ASP A CA 1
ATOM 762 C C . ASP A 1 91 ? 7.141 -8.979 -14.613 1.00 73.12 91 ASP A C 1
ATOM 764 O O . ASP A 1 91 ? 7.195 -8.657 -15.801 1.00 73.12 91 ASP A O 1
ATOM 768 N N . VAL A 1 92 ? 6.891 -10.233 -14.242 1.00 75.56 92 VAL A N 1
ATOM 769 C CA . VAL A 1 92 ? 6.600 -11.330 -15.170 1.00 75.56 92 VAL A CA 1
ATOM 770 C C . VAL A 1 92 ? 5.388 -11.083 -16.084 1.00 75.56 92 VAL A C 1
ATOM 772 O O . VAL A 1 92 ? 5.302 -11.741 -17.119 1.00 75.56 92 VAL A O 1
ATOM 775 N N . ASN A 1 93 ? 4.503 -10.139 -15.750 1.00 79.94 93 ASN A N 1
ATOM 776 C CA . ASN A 1 93 ? 3.315 -9.761 -16.518 1.00 79.94 93 ASN A CA 1
ATOM 777 C C . ASN A 1 93 ? 3.495 -8.453 -17.313 1.00 79.94 93 ASN A C 1
ATOM 779 O O . ASN A 1 93 ? 2.510 -7.944 -17.839 1.00 79.94 93 ASN A O 1
ATOM 783 N N . ASP A 1 94 ? 4.721 -7.924 -17.417 1.00 79.25 94 ASP A N 1
ATOM 784 C CA . ASP A 1 94 ? 5.025 -6.638 -18.070 1.00 79.25 94 ASP A CA 1
ATOM 785 C C . ASP A 1 94 ? 4.462 -5.406 -17.343 1.00 79.25 94 ASP A C 1
ATOM 787 O O . ASP A 1 94 ? 4.295 -4.342 -17.940 1.00 79.25 94 ASP A O 1
ATOM 791 N N . HIS A 1 95 ? 4.202 -5.511 -16.040 1.00 82.56 95 HIS A N 1
ATOM 792 C CA . HIS A 1 95 ? 3.840 -4.361 -15.222 1.00 82.56 95 HIS A CA 1
ATOM 793 C C . HIS A 1 95 ? 5.078 -3.628 -14.718 1.00 82.56 95 HIS A C 1
ATOM 795 O O . HIS A 1 95 ? 5.986 -4.254 -14.169 1.00 82.56 95 HIS A O 1
ATOM 801 N N . ILE A 1 96 ? 5.082 -2.297 -14.835 1.00 79.00 96 ILE A N 1
ATOM 802 C CA . ILE A 1 96 ? 6.118 -1.462 -14.224 1.00 79.00 96 ILE A CA 1
ATOM 803 C C . ILE A 1 96 ? 5.880 -1.438 -12.712 1.00 79.00 96 ILE A C 1
ATOM 805 O O . ILE A 1 96 ? 4.940 -0.803 -12.228 1.00 79.00 96 ILE A O 1
ATOM 809 N N . LEU A 1 97 ? 6.728 -2.151 -11.975 1.00 79.88 97 LEU A N 1
ATOM 810 C CA . LEU A 1 97 ? 6.667 -2.260 -10.523 1.00 79.88 97 LEU A CA 1
ATOM 811 C C . LEU A 1 97 ? 7.739 -1.378 -9.906 1.00 79.88 97 LEU A C 1
ATOM 813 O O . LEU A 1 97 ? 8.907 -1.747 -9.788 1.00 79.88 97 LEU A O 1
ATOM 817 N N . LEU A 1 98 ? 7.306 -0.193 -9.504 1.00 83.06 98 LEU A N 1
ATOM 818 C CA . LEU A 1 98 ? 8.107 0.736 -8.735 1.00 83.06 98 LEU A CA 1
ATOM 819 C C . LEU A 1 98 ? 7.294 1.123 -7.512 1.00 83.06 98 LEU A C 1
ATOM 821 O O . LEU A 1 98 ? 6.441 1.999 -7.590 1.00 83.06 98 LEU A O 1
ATOM 825 N N . GLN A 1 99 ? 7.521 0.399 -6.421 1.00 86.81 99 GLN A N 1
ATOM 826 C CA . GLN A 1 99 ? 6.759 0.501 -5.185 1.00 86.81 99 GLN A CA 1
ATOM 827 C C . GLN A 1 99 ? 7.688 0.803 -4.014 1.00 86.81 99 GLN A C 1
ATOM 829 O O . GLN A 1 99 ? 8.781 0.241 -3.918 1.00 86.81 99 GLN A O 1
ATOM 834 N N . GLN A 1 100 ? 7.208 1.633 -3.096 1.00 86.06 100 GLN A N 1
ATOM 835 C CA . GLN A 1 100 ? 7.687 1.685 -1.723 1.00 86.06 100 GLN A CA 1
ATOM 836 C C . GLN A 1 100 ? 6.504 1.454 -0.789 1.00 86.06 100 GLN A C 1
ATOM 838 O O . GLN A 1 100 ? 5.392 1.911 -1.054 1.00 86.06 100 GLN A O 1
ATOM 843 N N . ASP A 1 101 ? 6.745 0.747 0.302 1.00 91.31 101 ASP A N 1
ATOM 844 C CA . ASP A 1 101 ? 5.741 0.495 1.321 1.00 91.31 101 ASP A CA 1
ATOM 845 C C . ASP A 1 101 ? 6.352 0.569 2.715 1.00 91.31 101 ASP A C 1
ATOM 847 O O . ASP A 1 101 ? 7.550 0.342 2.914 1.00 91.31 101 ASP A O 1
ATOM 851 N N . PHE A 1 102 ? 5.521 0.956 3.674 1.00 89.12 102 PHE A N 1
ATOM 852 C CA . PHE A 1 102 ? 5.846 0.892 5.090 1.00 89.12 102 PHE A CA 1
ATOM 853 C C . PHE A 1 102 ? 4.571 0.719 5.909 1.00 89.12 102 PHE A C 1
ATOM 855 O O . PHE A 1 102 ? 3.481 1.127 5.508 1.00 89.12 102 PHE A O 1
ATOM 862 N N . GLU A 1 103 ? 4.728 0.133 7.087 1.00 93.44 103 GLU A N 1
ATOM 863 C CA . GLU A 1 103 ? 3.646 -0.123 8.027 1.00 93.44 103 GLU A CA 1
A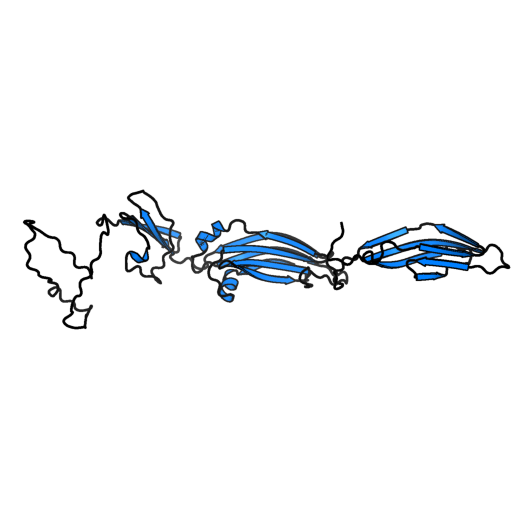TOM 864 C C . GLU A 1 103 ? 3.926 0.587 9.348 1.00 93.44 103 GLU A C 1
ATOM 866 O O . GLU A 1 103 ? 5.066 0.650 9.817 1.00 93.44 103 GLU A O 1
ATOM 871 N N . ILE A 1 104 ? 2.871 1.157 9.925 1.00 89.06 104 ILE A N 1
ATOM 872 C CA . ILE A 1 104 ? 2.882 1.736 11.262 1.00 89.06 104 ILE A CA 1
ATOM 873 C C . ILE A 1 104 ? 1.991 0.866 12.144 1.00 89.06 104 ILE A C 1
ATOM 875 O O . ILE A 1 104 ? 0.763 0.898 12.029 1.00 89.06 104 ILE A O 1
ATOM 879 N N . ASP A 1 105 ? 2.639 0.112 13.028 1.00 87.31 105 ASP A N 1
ATOM 880 C CA . ASP A 1 105 ? 1.990 -0.766 13.995 1.00 87.31 105 ASP A CA 1
ATOM 881 C C . ASP A 1 105 ? 1.607 -0.022 15.274 1.00 87.31 105 ASP A C 1
ATOM 883 O O . ASP A 1 105 ? 2.391 0.760 15.831 1.00 87.31 105 ASP A O 1
ATOM 887 N N . PHE A 1 106 ? 0.421 -0.326 15.797 1.00 83.31 106 PHE A N 1
ATOM 888 C CA . PHE A 1 106 ? 0.044 0.066 17.145 1.00 83.31 106 PHE A CA 1
ATOM 889 C C . PHE A 1 106 ? 0.621 -0.923 18.166 1.00 83.31 106 PHE A C 1
ATOM 891 O O . PHE A 1 106 ? 0.072 -1.980 18.448 1.00 83.31 106 PHE A O 1
ATOM 898 N N . ASN A 1 107 ? 1.751 -0.568 18.774 1.00 74.94 107 ASN A N 1
ATOM 899 C CA . ASN A 1 107 ? 2.480 -1.471 19.677 1.00 74.94 107 ASN A CA 1
ATOM 900 C C . ASN A 1 107 ? 1.917 -1.544 21.110 1.00 74.94 107 ASN A C 1
ATOM 902 O O . ASN A 1 107 ? 2.593 -2.020 22.022 1.00 74.94 107 ASN A O 1
ATOM 906 N N . GLU A 1 108 ? 0.697 -1.060 21.331 1.00 75.00 108 GLU A N 1
ATOM 907 C CA . GLU A 1 108 ? 0.113 -0.866 22.659 1.00 75.00 108 GLU A CA 1
ATOM 908 C C . GLU A 1 108 ? -1.228 -1.605 22.802 1.00 75.00 108 GLU A C 1
ATOM 910 O O . GLU A 1 108 ? -2.152 -1.101 23.433 1.00 75.00 108 GLU A O 1
ATOM 915 N N . GLU A 1 109 ? -1.344 -2.824 22.247 1.00 77.19 109 GLU A N 1
ATOM 916 C CA . GLU A 1 109 ? -2.552 -3.677 22.321 1.00 77.19 109 GLU A CA 1
ATOM 917 C C . GLU A 1 109 ? -3.139 -3.751 23.754 1.00 77.19 109 GLU A C 1
ATOM 919 O O . GLU A 1 109 ? -4.361 -3.743 23.941 1.00 77.19 109 GLU A O 1
ATOM 924 N N . GLU A 1 110 ? -2.286 -3.754 24.783 1.00 74.81 110 GLU A N 1
ATOM 925 C CA . GLU A 1 110 ? -2.702 -3.737 26.192 1.00 74.81 110 GLU A CA 1
ATOM 926 C C . GLU A 1 110 ? -3.512 -2.486 26.574 1.00 74.81 110 GLU A C 1
ATOM 928 O O . GLU A 1 110 ? -4.440 -2.575 27.377 1.00 74.81 110 GLU A O 1
ATOM 933 N N . MET A 1 111 ? -3.235 -1.330 25.965 1.00 71.25 111 MET A N 1
ATOM 934 C CA . MET A 1 111 ? -3.984 -0.091 26.200 1.00 71.25 111 MET A CA 1
ATOM 935 C C . MET A 1 111 ? -5.393 -0.122 25.610 1.00 71.25 111 MET A C 1
ATOM 937 O O . MET A 1 111 ? -6.231 0.680 26.015 1.00 71.25 111 MET A O 1
ATOM 941 N N . LEU A 1 112 ? -5.691 -1.059 24.705 1.00 74.75 112 LEU A N 1
ATOM 942 C CA . LEU A 1 112 ? -7.046 -1.265 24.193 1.00 74.75 112 LEU A CA 1
ATOM 943 C C . LEU A 1 112 ? -7.893 -2.144 25.116 1.00 74.75 112 LEU A C 1
ATOM 945 O O . LEU A 1 112 ? -9.121 -2.073 25.049 1.00 74.75 112 LEU A O 1
ATOM 949 N N . LEU A 1 113 ? -7.277 -2.936 26.007 1.00 71.00 113 LEU A N 1
ATOM 950 C CA . LEU A 1 113 ? -7.984 -3.841 26.925 1.00 71.00 113 LEU A CA 1
ATOM 951 C C . LEU A 1 113 ? -9.096 -3.151 27.735 1.00 71.00 113 LEU A C 1
ATOM 953 O O . LEU A 1 113 ? -10.202 -3.698 27.761 1.00 71.00 113 LEU A O 1
ATOM 957 N N . PRO A 1 114 ? -8.887 -1.957 28.333 1.00 65.44 114 PRO A N 1
ATOM 958 C CA . PRO A 1 114 ? -9.934 -1.273 29.092 1.00 65.44 114 PRO A CA 1
ATOM 959 C C . PRO A 1 114 ? -11.141 -0.874 28.234 1.00 65.44 114 PRO A C 1
ATOM 961 O O . PRO A 1 114 ? -12.249 -0.732 28.748 1.00 65.44 114 PRO A O 1
ATOM 964 N N . PHE A 1 115 ? -10.938 -0.708 26.925 1.00 67.19 115 PHE A N 1
ATOM 965 C CA . PHE A 1 115 ? -11.953 -0.244 25.984 1.00 67.19 115 PHE A CA 1
ATOM 966 C C . PHE A 1 115 ? -12.686 -1.389 25.266 1.00 67.19 115 PHE A C 1
ATOM 968 O O . PHE A 1 115 ? -13.771 -1.165 24.737 1.00 67.19 115 PHE A O 1
ATOM 975 N N . ARG A 1 116 ? -12.169 -2.631 25.311 1.00 64.12 116 ARG A N 1
ATOM 976 C CA . ARG A 1 116 ? -12.734 -3.816 24.618 1.00 64.12 116 ARG A CA 1
ATOM 977 C C . ARG A 1 116 ? -14.181 -4.141 24.971 1.00 64.12 116 ARG A C 1
ATOM 979 O O . ARG A 1 116 ? -14.884 -4.747 24.167 1.00 64.12 116 ARG A O 1
ATOM 986 N N . HIS A 1 117 ? -14.604 -3.789 26.181 1.00 56.47 117 HIS A N 1
ATOM 987 C CA . HIS A 1 117 ? -15.926 -4.132 26.707 1.00 56.47 117 HIS A CA 1
ATOM 988 C C . HIS A 1 117 ? -16.852 -2.925 26.847 1.00 56.47 117 HIS A C 1
ATOM 990 O O . HIS A 1 117 ? -18.038 -3.092 27.135 1.00 56.47 117 HIS A O 1
ATOM 996 N N . LEU A 1 118 ? -16.334 -1.712 26.644 1.00 56.41 118 LEU A N 1
ATOM 997 C CA . LEU A 1 118 ? -17.124 -0.500 26.775 1.00 56.41 118 LEU A CA 1
ATOM 998 C C . LEU A 1 118 ? -18.061 -0.370 25.570 1.00 56.41 118 LEU A C 1
ATOM 1000 O O . LEU A 1 118 ? -17.641 -0.352 24.416 1.00 56.41 118 LEU A O 1
ATOM 1004 N N . LYS A 1 119 ? -19.365 -0.291 25.849 1.00 53.06 119 LYS A N 1
ATOM 1005 C CA . LYS A 1 119 ? -20.376 -0.006 24.828 1.00 53.06 119 LYS A CA 1
ATOM 1006 C C . LYS A 1 119 ? -20.324 1.484 24.472 1.00 53.06 119 LYS A C 1
ATOM 1008 O O . LYS A 1 119 ? -20.211 2.318 25.367 1.00 53.06 119 LYS A O 1
ATOM 1013 N N . ASN A 1 120 ? -20.479 1.801 23.186 1.00 60.75 120 ASN A N 1
ATOM 1014 C CA . ASN A 1 120 ? -20.549 3.167 22.641 1.00 60.75 120 ASN A CA 1
ATOM 1015 C C . ASN A 1 120 ? -19.249 3.992 22.758 1.00 60.75 120 ASN A C 1
ATOM 1017 O O . ASN A 1 120 ? -19.312 5.216 22.884 1.00 60.75 120 ASN A O 1
ATOM 1021 N N . ILE A 1 121 ? -18.085 3.338 22.721 1.00 68.88 121 ILE A N 1
ATOM 1022 C CA . ILE A 1 121 ? -16.832 4.014 22.358 1.00 68.88 121 ILE A CA 1
ATOM 1023 C C . ILE A 1 121 ? -16.764 4.083 20.847 1.00 68.88 121 ILE A C 1
ATOM 1025 O O . ILE A 1 121 ? -16.945 3.059 20.184 1.00 68.88 121 ILE A O 1
ATOM 1029 N N . GLU A 1 122 ? -16.492 5.275 20.331 1.00 78.69 122 GLU A N 1
ATOM 1030 C CA . GLU A 1 122 ? -16.133 5.427 18.938 1.00 78.69 122 GLU A CA 1
ATOM 1031 C C . GLU A 1 122 ? -14.608 5.394 18.808 1.00 78.69 122 GLU A C 1
ATOM 1033 O O . GLU A 1 122 ? -13.890 6.241 19.333 1.00 78.69 122 GLU A O 1
ATOM 1038 N N . PHE A 1 123 ? -14.116 4.355 18.143 1.00 86.62 123 PHE A N 1
ATOM 1039 C CA . PHE A 1 123 ? -12.736 4.221 17.710 1.00 86.62 123 PHE A CA 1
ATOM 1040 C C . PHE A 1 123 ? -12.577 4.867 16.333 1.00 86.62 123 PHE A C 1
ATOM 1042 O O . PHE A 1 123 ? -13.123 4.371 15.339 1.00 86.62 123 PHE A O 1
ATOM 1049 N N . LEU A 1 124 ? -11.820 5.959 16.278 1.00 89.69 124 LEU A N 1
ATOM 1050 C CA . LEU A 1 124 ? -11.539 6.716 15.063 1.00 89.69 124 LEU A CA 1
ATOM 1051 C C . LEU A 1 124 ? -10.029 6.792 14.848 1.00 89.69 124 LEU A C 1
ATOM 1053 O O . LEU A 1 124 ? -9.296 7.278 15.705 1.00 89.69 124 LEU A O 1
ATOM 1057 N N . ILE A 1 125 ? -9.551 6.333 13.694 1.00 92.19 125 ILE A N 1
ATOM 1058 C CA . ILE A 1 125 ? -8.151 6.511 13.300 1.00 92.19 125 ILE A CA 1
ATOM 1059 C C . ILE A 1 125 ? -8.059 7.782 12.466 1.00 92.19 125 ILE A C 1
ATOM 1061 O O . ILE A 1 125 ? -8.595 7.846 11.360 1.00 92.19 125 ILE A O 1
ATOM 1065 N N . TYR A 1 126 ? -7.346 8.775 12.983 1.00 90.44 126 TYR A N 1
ATOM 1066 C CA . TYR A 1 126 ? -6.994 9.986 12.256 1.00 90.44 126 TYR A CA 1
ATOM 1067 C C . TYR A 1 126 ? -5.625 9.824 11.612 1.00 90.44 126 TYR A C 1
ATOM 1069 O O . TYR A 1 126 ? -4.672 9.362 12.239 1.00 90.44 126 TYR A O 1
ATOM 1077 N N . ASN A 1 127 ? -5.549 10.208 10.346 1.00 92.19 127 ASN A N 1
ATOM 1078 C CA . ASN A 1 127 ? -4.400 10.009 9.488 1.00 92.19 127 ASN A CA 1
ATOM 1079 C C . ASN A 1 127 ? -4.097 11.30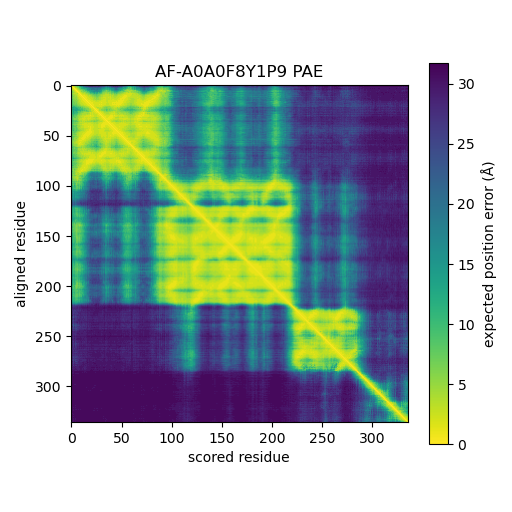3 8.736 1.00 92.19 127 ASN A C 1
ATOM 1081 O O . ASN A 1 127 ? -4.883 11.696 7.877 1.00 92.19 127 ASN A O 1
ATOM 1085 N N . SER A 1 128 ? -2.994 11.969 9.073 1.00 92.31 128 SER A N 1
ATOM 1086 C CA . SER A 1 128 ? -2.546 13.174 8.369 1.00 92.31 128 SER A CA 1
ATOM 1087 C C . SER A 1 128 ? -1.475 12.800 7.363 1.00 92.31 128 SER A C 1
ATOM 1089 O O . SER A 1 128 ? -0.407 12.312 7.746 1.00 92.31 128 SER A O 1
ATOM 1091 N N . TYR A 1 129 ? -1.756 13.046 6.088 1.00 93.44 129 TYR A N 1
ATOM 1092 C CA . TYR A 1 129 ? -0.801 12.818 5.015 1.00 93.44 129 TYR A CA 1
ATOM 1093 C C . TYR A 1 129 ? -0.887 13.907 3.948 1.00 93.44 129 TYR A C 1
ATOM 1095 O O . TYR A 1 129 ? -1.904 14.582 3.778 1.00 93.44 129 TYR A O 1
ATOM 1103 N N . ALA A 1 130 ? 0.189 14.019 3.182 1.00 95.12 130 ALA A N 1
ATOM 1104 C CA . ALA A 1 130 ? 0.238 14.763 1.940 1.00 95.12 130 ALA A CA 1
ATOM 1105 C C . ALA A 1 130 ? 0.873 13.881 0.867 1.00 95.12 130 ALA A C 1
ATOM 1107 O O . ALA A 1 130 ? 1.978 13.370 1.055 1.00 95.12 130 ALA A O 1
ATOM 1108 N N . VAL A 1 131 ? 0.176 13.712 -0.251 1.00 95.00 131 VAL A N 1
ATOM 1109 C CA . VAL A 1 131 ? 0.677 13.028 -1.438 1.00 95.00 131 VAL A CA 1
ATOM 1110 C C . VAL A 1 131 ? 0.756 14.007 -2.598 1.00 95.00 131 VAL A C 1
ATOM 1112 O O . VAL A 1 131 ? -0.205 14.716 -2.906 1.00 95.00 131 VAL A O 1
ATOM 1115 N N . THR A 1 132 ? 1.905 14.045 -3.256 1.00 94.56 132 THR A N 1
ATOM 1116 C CA . THR A 1 132 ? 2.059 14.677 -4.563 1.00 94.56 132 THR A CA 1
ATOM 1117 C C . THR A 1 132 ? 2.062 13.594 -5.624 1.00 94.56 132 THR A C 1
ATOM 1119 O O . THR A 1 132 ? 2.563 12.491 -5.419 1.00 94.56 132 THR A O 1
ATOM 1122 N N . SER A 1 133 ? 1.466 13.901 -6.769 1.00 90.56 133 SER A N 1
ATOM 1123 C CA . SER A 1 133 ? 1.424 12.984 -7.897 1.00 90.56 133 SER A CA 1
ATOM 1124 C C . SER A 1 133 ? 1.463 13.773 -9.195 1.00 90.56 133 SER A C 1
ATOM 1126 O O . SER A 1 133 ? 0.579 14.601 -9.429 1.00 90.56 133 SER A O 1
ATOM 1128 N N . ASP A 1 134 ? 2.417 13.459 -10.060 1.00 87.19 134 ASP A N 1
ATOM 1129 C CA . ASP A 1 134 ? 2.482 13.994 -11.420 1.00 87.19 134 ASP A CA 1
ATOM 1130 C C . ASP A 1 134 ? 2.182 12.905 -12.451 1.00 87.19 134 ASP A C 1
ATOM 1132 O O . ASP A 1 134 ? 2.011 11.739 -12.109 1.00 87.19 134 ASP A O 1
ATOM 1136 N N . THR A 1 135 ? 2.054 13.264 -13.726 1.00 83.62 135 THR A N 1
ATOM 1137 C CA . THR A 1 135 ? 1.917 12.285 -14.816 1.00 83.62 135 THR A CA 1
ATOM 1138 C C . THR A 1 135 ? 3.187 12.290 -15.649 1.00 83.62 135 THR A C 1
ATOM 1140 O O . THR A 1 135 ? 3.584 13.328 -16.166 1.00 83.62 135 THR A O 1
ATOM 1143 N N . ASP A 1 136 ? 3.799 11.125 -15.802 1.00 82.38 136 ASP A N 1
ATOM 1144 C CA . ASP A 1 136 ? 4.985 10.875 -16.630 1.00 82.38 136 ASP A CA 1
ATOM 1145 C C . ASP A 1 136 ? 4.651 10.072 -17.904 1.00 82.38 136 ASP A C 1
ATOM 1147 O O . ASP A 1 136 ? 5.498 9.884 -18.770 1.00 82.38 136 ASP A O 1
ATOM 1151 N N . GLY A 1 137 ? 3.394 9.633 -18.044 1.00 80.00 137 GLY A N 1
ATOM 1152 C CA . GLY A 1 137 ? 2.907 8.842 -19.175 1.00 80.00 137 GLY A CA 1
ATOM 1153 C C . GLY A 1 137 ? 2.975 7.328 -18.963 1.00 80.00 137 GLY A C 1
ATOM 1154 O O . GLY A 1 137 ? 2.495 6.593 -19.826 1.00 80.00 137 GLY A O 1
ATOM 1155 N N . ASN A 1 138 ? 3.498 6.867 -17.824 1.00 82.19 138 ASN A N 1
ATOM 1156 C CA . ASN A 1 138 ? 3.582 5.452 -17.477 1.00 82.19 138 ASN A CA 1
ATOM 1157 C C . ASN A 1 138 ? 2.405 5.008 -16.597 1.00 82.19 138 ASN A C 1
ATOM 1159 O O . ASN A 1 138 ? 1.790 5.803 -15.884 1.00 82.19 138 ASN A O 1
ATOM 1163 N N . ILE A 1 139 ? 2.094 3.709 -16.646 1.00 86.44 139 ILE A N 1
ATOM 1164 C CA . ILE A 1 139 ? 1.153 3.062 -15.724 1.00 86.44 139 ILE A CA 1
ATOM 1165 C C . ILE A 1 139 ? 1.966 2.166 -14.797 1.00 86.44 139 ILE A C 1
ATOM 1167 O O . ILE A 1 139 ? 2.553 1.176 -15.236 1.00 86.44 139 ILE A O 1
ATOM 1171 N N . TYR A 1 140 ? 1.971 2.527 -13.520 1.00 88.44 140 TYR A N 1
ATOM 1172 C CA . TYR A 1 140 ? 2.622 1.772 -12.459 1.00 88.44 140 TYR A CA 1
ATOM 1173 C C . TYR A 1 140 ? 1.643 0.804 -11.811 1.00 88.44 140 TYR A C 1
ATOM 1175 O O . TYR A 1 140 ? 0.445 1.079 -11.735 1.00 88.44 140 TYR A O 1
ATOM 1183 N N . TYR A 1 141 ? 2.170 -0.311 -11.316 1.00 90.12 141 TYR A N 1
ATOM 1184 C CA . TYR A 1 141 ? 1.408 -1.298 -10.564 1.00 90.12 141 TYR A CA 1
ATOM 1185 C C . TYR A 1 141 ? 2.079 -1.553 -9.219 1.00 90.12 141 TYR A C 1
ATOM 1187 O O . TYR A 1 141 ? 3.306 -1.596 -9.120 1.00 90.12 141 TYR A O 1
ATOM 1195 N N . ASN A 1 142 ? 1.266 -1.759 -8.189 1.00 89.06 142 ASN A N 1
ATOM 1196 C CA . ASN A 1 142 ? 1.719 -2.281 -6.909 1.00 89.06 142 ASN A CA 1
ATOM 1197 C C . ASN A 1 142 ? 1.803 -3.816 -6.936 1.00 89.06 142 ASN A C 1
ATOM 1199 O O . ASN A 1 142 ? 1.348 -4.476 -7.875 1.00 89.06 142 ASN A O 1
ATOM 1203 N N . THR A 1 143 ? 2.367 -4.412 -5.887 1.00 86.06 143 THR A N 1
ATOM 1204 C CA . THR A 1 143 ? 2.543 -5.870 -5.751 1.00 86.06 143 THR A CA 1
ATOM 1205 C C . THR A 1 143 ? 1.227 -6.653 -5.741 1.00 86.06 143 THR A C 1
ATOM 1207 O O . THR A 1 143 ? 1.234 -7.869 -5.938 1.00 86.06 143 THR A O 1
ATOM 1210 N N . TYR A 1 144 ? 0.093 -5.972 -5.566 1.00 87.00 144 TYR A N 1
ATOM 1211 C CA . TYR A 1 144 ? -1.255 -6.532 -5.645 1.00 87.00 144 TYR A CA 1
ATOM 1212 C C . TYR A 1 144 ? -1.898 -6.378 -7.035 1.00 87.00 144 TYR A C 1
ATOM 1214 O O . TYR A 1 144 ? -3.060 -6.747 -7.207 1.00 87.00 144 TYR A O 1
ATOM 1222 N N . GLY A 1 145 ? -1.174 -5.833 -8.020 1.00 87.69 145 GLY A N 1
ATOM 1223 C CA . GLY A 1 145 ? -1.655 -5.608 -9.385 1.00 87.69 145 GLY A CA 1
ATOM 1224 C C . GLY A 1 145 ? -2.602 -4.414 -9.534 1.00 87.69 145 GLY A C 1
ATOM 1225 O O . GLY A 1 145 ? -3.339 -4.343 -10.516 1.00 87.69 145 GLY A O 1
ATOM 1226 N N . ARG A 1 146 ? -2.621 -3.494 -8.565 1.00 91.88 146 ARG A N 1
ATOM 1227 C CA . ARG A 1 146 ? -3.452 -2.281 -8.566 1.00 91.88 146 ARG A CA 1
ATOM 1228 C C . ARG A 1 146 ? -2.620 -1.070 -8.980 1.00 91.88 146 ARG A C 1
ATOM 1230 O O . ARG A 1 146 ? -1.408 -1.067 -8.797 1.00 91.88 146 ARG A O 1
ATOM 1237 N N . THR A 1 147 ? -3.268 -0.066 -9.562 1.00 93.94 147 THR A N 1
ATOM 1238 C CA . THR A 1 147 ? -2.593 1.049 -10.254 1.00 93.94 147 THR A CA 1
ATOM 1239 C C . THR A 1 147 ? -2.727 2.393 -9.550 1.00 93.94 147 THR A C 1
ATOM 1241 O O . THR A 1 147 ? -2.293 3.406 -10.094 1.00 93.94 147 THR A O 1
ATOM 1244 N N . ASP A 1 148 ? -3.374 2.437 -8.385 1.00 94.38 148 ASP A N 1
ATOM 1245 C CA . ASP A 1 148 ? -3.485 3.686 -7.645 1.00 94.38 148 ASP A CA 1
ATOM 1246 C C . ASP A 1 148 ? -2.139 4.084 -7.047 1.00 94.38 148 ASP A C 1
ATOM 1248 O O . ASP A 1 148 ? -1.455 3.262 -6.438 1.00 94.38 148 ASP A O 1
ATOM 1252 N N . LYS A 1 149 ? -1.766 5.355 -7.230 1.00 93.44 149 LYS A N 1
ATOM 1253 C CA . LYS A 1 149 ? -0.446 5.868 -6.831 1.00 93.44 149 LYS A CA 1
ATOM 1254 C C . LYS A 1 149 ? -0.201 5.825 -5.332 1.00 93.44 149 LYS A C 1
ATOM 1256 O O . LYS A 1 149 ? 0.937 5.638 -4.917 1.00 93.44 149 LYS A O 1
ATOM 1261 N N . LEU A 1 150 ? -1.255 6.011 -4.547 1.00 95.19 150 LEU A N 1
ATOM 1262 C CA . LEU A 1 150 ? -1.262 5.848 -3.105 1.00 95.19 150 LEU A CA 1
ATOM 1263 C C . LEU A 1 150 ? -2.369 4.873 -2.720 1.00 95.19 150 LEU A C 1
ATOM 1265 O O . LEU A 1 150 ? -3.528 5.064 -3.093 1.00 95.19 150 LEU A O 1
ATOM 1269 N N . GLU A 1 151 ? -2.026 3.901 -1.885 1.00 96.25 151 GLU A N 1
ATOM 1270 C CA . GLU A 1 151 ? -2.983 3.138 -1.097 1.00 96.25 151 GLU A CA 1
ATOM 1271 C C . GLU A 1 151 ? -2.663 3.276 0.394 1.00 96.25 151 GLU A C 1
ATOM 1273 O O . GLU A 1 151 ? -1.514 3.146 0.812 1.00 96.25 151 GLU A O 1
ATOM 1278 N N . ILE A 1 152 ? -3.701 3.521 1.192 1.00 95.81 152 ILE A N 1
ATOM 1279 C CA . ILE A 1 152 ? -3.668 3.476 2.652 1.00 95.81 152 ILE A CA 1
ATOM 1280 C C . ILE A 1 152 ? -4.536 2.293 3.072 1.00 95.81 152 ILE A C 1
ATOM 1282 O O . ILE A 1 152 ? -5.749 2.278 2.837 1.00 95.81 152 ILE A O 1
ATOM 1286 N N . ILE A 1 153 ? -3.913 1.287 3.674 1.00 96.56 153 ILE A N 1
ATOM 1287 C CA . ILE A 1 153 ? -4.561 0.053 4.104 1.00 96.56 153 ILE A CA 1
ATOM 1288 C C . ILE A 1 153 ? -4.697 0.091 5.625 1.00 96.56 153 ILE A C 1
ATOM 1290 O O . ILE A 1 153 ? -3.727 -0.068 6.364 1.00 96.56 153 ILE A O 1
ATOM 1294 N N . TYR A 1 154 ? -5.929 0.269 6.096 1.00 97.06 154 TYR A N 1
ATOM 1295 C CA . TYR A 1 154 ? -6.276 0.163 7.509 1.00 97.06 154 TYR A CA 1
ATOM 1296 C C . TYR A 1 154 ? -6.450 -1.311 7.865 1.00 97.06 154 TYR A C 1
ATOM 1298 O O . TYR A 1 154 ? -7.395 -1.953 7.401 1.00 97.06 154 TYR A O 1
ATOM 1306 N N . LYS A 1 155 ? -5.546 -1.852 8.682 1.00 95.69 155 LYS A N 1
ATOM 1307 C CA . LYS A 1 155 ? -5.582 -3.233 9.169 1.00 95.69 155 LYS A CA 1
ATOM 1308 C C . LYS A 1 155 ? -6.143 -3.254 10.581 1.00 95.69 155 LYS A C 1
ATOM 1310 O O . LYS A 1 155 ? -5.599 -2.610 11.467 1.00 95.69 155 LYS A O 1
ATOM 1315 N N . ILE A 1 156 ? -7.218 -4.003 10.801 1.00 94.38 156 ILE A N 1
ATOM 1316 C CA . ILE A 1 156 ? -7.919 -4.085 12.087 1.00 94.38 156 ILE A CA 1
ATOM 1317 C C . ILE A 1 156 ? -7.884 -5.525 12.583 1.00 94.38 156 ILE A C 1
ATOM 1319 O O . ILE A 1 156 ? -8.378 -6.427 11.905 1.00 94.38 156 ILE A O 1
ATOM 1323 N N . LYS A 1 157 ? -7.331 -5.753 13.774 1.00 92.50 157 LYS A N 1
ATOM 1324 C CA . LYS A 1 157 ? -7.375 -7.053 14.442 1.00 92.50 157 LYS A CA 1
ATOM 1325 C C . LYS A 1 157 ? -8.603 -7.103 15.332 1.00 92.50 157 LYS A C 1
ATOM 1327 O O . LYS A 1 157 ? -8.733 -6.325 16.277 1.00 92.50 157 LYS A O 1
ATOM 1332 N N . ALA A 1 158 ? -9.496 -8.035 15.048 1.00 88.56 158 ALA A N 1
ATOM 1333 C CA . ALA A 1 158 ? -10.720 -8.217 15.800 1.00 88.56 158 ALA A CA 1
ATOM 1334 C C . ALA A 1 158 ? -11.090 -9.691 15.912 1.00 88.56 158 ALA A C 1
ATOM 1336 O O . ALA A 1 158 ? -10.895 -10.466 14.978 1.00 88.56 158 ALA A O 1
ATOM 1337 N N . ASN A 1 159 ? -11.653 -10.094 17.052 1.00 84.81 159 ASN A N 1
ATOM 1338 C CA . ASN A 1 159 ? -12.088 -11.478 17.291 1.00 84.81 159 ASN A CA 1
ATOM 1339 C C . ASN A 1 159 ? -11.009 -12.548 16.959 1.00 84.81 159 ASN A C 1
ATOM 1341 O O . ASN A 1 159 ? -11.327 -13.666 16.560 1.00 84.81 159 ASN A O 1
ATOM 1345 N N . GLY A 1 160 ? -9.727 -12.210 17.109 1.00 86.38 160 GLY A N 1
ATOM 1346 C CA . GLY A 1 160 ? -8.572 -13.069 16.839 1.00 86.38 160 GLY A CA 1
ATOM 1347 C C . GLY A 1 160 ? -8.076 -13.072 15.389 1.00 86.38 160 GLY A C 1
ATOM 1348 O O . GLY A 1 160 ? -7.157 -13.831 15.084 1.00 86.38 160 GLY A O 1
ATOM 1349 N N . GLN A 1 161 ? -8.652 -12.263 14.495 1.00 93.25 161 GLN A N 1
ATOM 1350 C CA . GLN A 1 161 ? -8.316 -12.235 13.067 1.00 93.25 161 GLN A CA 1
ATOM 1351 C C . GLN A 1 161 ? -8.036 -10.816 12.565 1.00 93.25 161 GLN A C 1
ATOM 1353 O O . GLN A 1 161 ? -8.576 -9.849 13.093 1.00 93.25 161 GLN A O 1
ATOM 1358 N N . TRP A 1 162 ? -7.199 -10.703 11.532 1.00 95.06 162 TRP A N 1
ATOM 1359 C CA . TRP A 1 162 ? -6.912 -9.439 10.854 1.00 95.06 162 TRP A CA 1
ATOM 1360 C C . TRP A 1 162 ? -7.856 -9.221 9.675 1.00 95.06 162 TRP A C 1
ATOM 1362 O O . TRP A 1 162 ? -8.042 -10.107 8.840 1.00 95.06 162 TRP A O 1
ATOM 1372 N N . TYR A 1 163 ? -8.398 -8.014 9.594 1.00 96.00 163 TYR A N 1
ATOM 1373 C CA . TYR A 1 163 ? -9.238 -7.518 8.513 1.00 96.00 163 TYR A CA 1
ATOM 1374 C C . TYR A 1 163 ? -8.594 -6.273 7.907 1.00 96.00 163 TYR A C 1
ATOM 1376 O O . TYR A 1 163 ? -7.766 -5.634 8.552 1.00 96.00 163 TYR A O 1
ATOM 1384 N N . SER A 1 164 ? -8.967 -5.917 6.678 1.00 96.38 164 SER A N 1
ATOM 1385 C CA . SER A 1 164 ? -8.426 -4.733 6.006 1.00 96.38 164 SER A CA 1
ATOM 1386 C C . SER A 1 164 ? -9.508 -3.906 5.323 1.00 96.38 164 SER A C 1
ATOM 1388 O O . SER A 1 164 ? -10.509 -4.438 4.842 1.00 96.38 164 SER A O 1
ATOM 1390 N N . SER A 1 165 ? -9.285 -2.595 5.279 1.00 96.62 165 SER A N 1
ATOM 1391 C CA . SER A 1 165 ? -10.032 -1.640 4.466 1.00 96.62 165 SER A CA 1
ATOM 1392 C C . SER A 1 165 ? -9.047 -0.752 3.722 1.00 96.62 165 SER A C 1
ATOM 1394 O O . SER A 1 165 ? -8.046 -0.327 4.294 1.00 96.62 165 SER A O 1
ATOM 1396 N N . ILE A 1 166 ? -9.329 -0.467 2.453 1.00 96.38 166 ILE A N 1
ATOM 1397 C CA . ILE A 1 166 ? -8.387 0.207 1.558 1.00 96.38 166 ILE A CA 1
ATOM 1398 C C . ILE A 1 166 ? -8.979 1.538 1.121 1.00 96.38 166 ILE A C 1
ATOM 1400 O O . ILE A 1 166 ? -10.085 1.590 0.583 1.00 96.38 166 ILE A O 1
ATOM 1404 N N . TYR A 1 167 ? -8.222 2.604 1.347 1.00 94.69 167 TYR A N 1
ATOM 1405 C CA . TYR A 1 167 ? -8.390 3.877 0.666 1.00 94.69 167 TYR A CA 1
ATOM 1406 C C . TYR A 1 167 ? -7.314 3.987 -0.411 1.00 94.69 167 TYR A C 1
ATOM 1408 O O . TYR A 1 167 ? -6.160 3.654 -0.156 1.00 94.69 167 TYR A O 1
ATOM 1416 N N . SER A 1 168 ? -7.671 4.459 -1.601 1.00 94.75 168 SER A N 1
ATOM 1417 C CA . SER A 1 168 ? -6.712 4.649 -2.683 1.00 94.75 168 SER A CA 1
ATOM 1418 C C . SER A 1 168 ? -6.976 5.936 -3.456 1.00 94.75 168 SER A C 1
ATOM 1420 O O . SER A 1 168 ? -8.111 6.410 -3.550 1.00 94.75 168 SER A O 1
ATOM 1422 N N . THR A 1 169 ? -5.908 6.538 -3.975 1.00 93.50 169 THR A N 1
ATOM 1423 C CA . THR A 1 169 ? -5.981 7.718 -4.838 1.00 93.50 169 THR A CA 1
ATOM 1424 C C . THR A 1 169 ? -4.784 7.776 -5.778 1.00 93.50 169 THR A C 1
ATOM 1426 O O . THR A 1 169 ? -3.672 7.375 -5.440 1.00 93.50 169 THR A O 1
ATOM 1429 N N . SER A 1 170 ? -5.015 8.329 -6.965 1.00 93.25 170 SER A N 1
ATOM 1430 C CA . SER A 1 170 ? -3.968 8.678 -7.931 1.00 93.25 170 SER A CA 1
ATOM 1431 C C . SER A 1 170 ? -3.782 10.189 -8.086 1.00 93.25 170 SER A C 1
ATOM 1433 O O . SER A 1 170 ? -3.032 10.630 -8.951 1.00 93.25 170 SER A O 1
ATOM 1435 N N . SER A 1 171 ? -4.513 10.984 -7.302 1.00 91.94 171 SER A N 1
ATOM 1436 C CA . SER A 1 171 ? -4.467 12.446 -7.340 1.00 91.94 171 SER A CA 1
ATOM 1437 C C . SER A 1 171 ? -3.725 12.995 -6.132 1.00 91.94 171 SER A C 1
ATOM 1439 O O . SER A 1 171 ? -3.849 12.448 -5.035 1.00 91.94 171 SER A O 1
ATOM 1441 N N . ALA A 1 172 ? -3.031 14.114 -6.340 1.00 91.88 172 ALA A N 1
ATOM 1442 C CA . ALA A 1 172 ? -2.417 14.874 -5.267 1.00 91.88 172 ALA A CA 1
ATOM 1443 C C . ALA A 1 172 ? -3.489 15.288 -4.254 1.00 91.88 172 ALA A C 1
ATOM 1445 O O . ALA A 1 172 ? -4.559 15.778 -4.628 1.00 91.88 172 ALA A O 1
ATOM 1446 N N . ASP A 1 173 ? -3.196 15.063 -2.983 1.00 90.75 173 ASP A N 1
ATOM 1447 C CA . ASP A 1 173 ? -4.143 15.229 -1.890 1.00 90.75 173 ASP A CA 1
ATOM 1448 C C . ASP A 1 173 ? -3.374 15.547 -0.608 1.00 90.75 173 ASP A C 1
ATOM 1450 O O . ASP A 1 173 ? -2.278 15.036 -0.383 1.00 90.75 173 ASP A O 1
ATOM 1454 N N . SER A 1 174 ? -3.931 16.410 0.229 1.00 87.88 174 SER A N 1
ATOM 1455 C CA . SER A 1 174 ? -3.361 16.729 1.535 1.00 87.88 174 SER A CA 1
ATOM 1456 C C . SER A 1 174 ? -4.502 17.000 2.494 1.00 87.88 174 SER A C 1
ATOM 1458 O O . SER A 1 174 ? -5.164 18.038 2.387 1.00 87.88 174 SER A O 1
ATOM 1460 N N . ASP A 1 175 ? -4.753 16.063 3.397 1.00 82.88 175 ASP A N 1
ATOM 1461 C CA . ASP A 1 175 ? -5.881 16.146 4.315 1.00 82.88 175 ASP A CA 1
ATOM 1462 C C . ASP A 1 175 ? -5.666 15.243 5.535 1.00 82.88 175 ASP A C 1
ATOM 1464 O O . ASP A 1 175 ? -4.762 14.404 5.578 1.00 82.88 175 ASP A O 1
ATOM 1468 N N . ILE A 1 176 ? -6.537 15.407 6.526 1.00 89.75 176 ILE A N 1
ATOM 1469 C CA . ILE A 1 176 ? -6.680 14.471 7.632 1.00 89.75 176 ILE A CA 1
ATOM 1470 C C . ILE A 1 176 ? -7.825 13.519 7.286 1.00 89.75 176 ILE A C 1
ATOM 1472 O O . ILE A 1 176 ? -9.000 13.887 7.340 1.00 89.75 176 ILE A O 1
ATOM 1476 N N . LYS A 1 177 ? -7.501 12.265 6.969 1.00 89.19 177 LYS A N 1
ATOM 1477 C CA . LYS A 1 177 ? -8.511 11.214 6.811 1.00 89.19 177 LYS A CA 1
ATOM 1478 C C . LYS A 1 177 ? -8.878 10.624 8.161 1.00 89.19 177 LYS A C 1
ATOM 1480 O O . LYS A 1 177 ? -8.008 10.248 8.943 1.00 89.19 177 LYS A O 1
ATOM 1485 N N . CYS A 1 178 ? -10.179 10.494 8.394 1.00 92.25 178 CYS A N 1
ATOM 1486 C CA . CYS A 1 178 ? -10.729 9.755 9.520 1.00 92.25 178 CYS A CA 1
ATOM 1487 C C . CYS A 1 178 ? -11.257 8.405 9.027 1.00 92.25 178 CYS A C 1
ATOM 1489 O O . CYS A 1 178 ? -12.110 8.355 8.137 1.00 92.25 178 CYS A O 1
ATOM 1491 N N . PHE A 1 179 ? -10.750 7.318 9.602 1.00 94.44 179 PHE A N 1
ATOM 1492 C CA . PHE A 1 179 ? -11.278 5.973 9.415 1.00 94.44 179 PHE A CA 1
ATOM 1493 C C . PHE A 1 179 ? -12.062 5.552 10.659 1.00 94.44 179 PHE A C 1
ATOM 1495 O O . PHE A 1 179 ? -11.502 5.439 11.751 1.00 94.44 179 PHE A O 1
ATOM 1502 N N . ASN A 1 180 ? -13.364 5.316 10.484 1.00 91.75 180 ASN A N 1
ATOM 1503 C CA . ASN A 1 180 ? -14.254 4.914 11.566 1.00 91.75 180 ASN A CA 1
ATOM 1504 C C . ASN A 1 180 ? -14.157 3.402 11.806 1.00 91.75 180 ASN A C 1
ATOM 1506 O O . ASN A 1 180 ? -14.828 2.601 11.149 1.00 91.75 180 ASN A O 1
ATOM 1510 N N . VAL A 1 181 ? -13.316 3.006 12.763 1.00 91.62 181 VAL A N 1
ATOM 1511 C CA . VAL A 1 181 ? -13.126 1.597 13.135 1.00 91.62 181 VAL A CA 1
ATOM 1512 C C . VAL A 1 181 ? -14.419 1.022 13.709 1.00 91.62 181 VAL A C 1
ATOM 1514 O O . VAL A 1 181 ? -14.733 -0.137 13.464 1.00 91.62 181 VAL A O 1
ATOM 1517 N N . SER A 1 182 ? -15.209 1.819 14.426 1.00 86.69 182 SER A N 1
ATOM 1518 C CA . SER A 1 182 ? -16.472 1.357 15.021 1.00 86.69 182 SER A CA 1
ATOM 1519 C C . SER A 1 182 ? -17.500 0.997 13.958 1.00 86.69 182 SER A C 1
ATOM 1521 O O . SER A 1 182 ? -18.094 -0.078 14.012 1.00 86.69 182 SER A O 1
ATOM 1523 N N . GLU A 1 183 ? -17.674 1.861 12.958 1.00 86.25 183 GLU A N 1
ATOM 1524 C CA . GLU A 1 183 ? -18.534 1.582 11.808 1.00 86.25 183 GLU A CA 1
ATOM 1525 C C . GLU A 1 183 ? -18.027 0.361 11.028 1.00 86.25 183 GLU A C 1
ATOM 1527 O O . GLU A 1 183 ? -18.810 -0.524 10.678 1.00 86.25 183 GLU A O 1
ATOM 1532 N N . PHE A 1 184 ? -16.710 0.251 10.826 1.00 92.06 184 PHE A N 1
ATOM 1533 C CA . PHE A 1 184 ? -16.101 -0.924 10.207 1.00 92.06 184 PHE A CA 1
ATOM 1534 C C . PHE A 1 184 ? -16.412 -2.217 10.978 1.00 92.06 184 PHE A C 1
ATOM 1536 O O . PHE A 1 184 ? -16.817 -3.214 10.375 1.00 92.06 184 PHE A O 1
ATOM 1543 N N . MET A 1 185 ? -16.271 -2.206 12.305 1.00 86.44 185 MET A N 1
ATOM 1544 C CA . MET A 1 185 ? -16.572 -3.345 13.175 1.00 86.44 185 MET A CA 1
ATOM 1545 C C . MET A 1 185 ? -18.055 -3.726 13.103 1.00 86.44 185 MET A C 1
ATOM 1547 O O . MET A 1 185 ? -18.374 -4.906 12.955 1.00 86.44 185 MET A O 1
ATOM 1551 N N . LEU A 1 186 ? -18.959 -2.741 13.134 1.00 84.38 186 LEU A N 1
ATOM 1552 C CA . LEU A 1 186 ? -20.405 -2.954 13.014 1.00 84.38 186 LEU A CA 1
ATOM 1553 C C . LEU A 1 186 ? -20.780 -3.593 11.673 1.00 84.38 186 LEU A C 1
ATOM 1555 O O . LEU A 1 186 ? -21.490 -4.601 11.650 1.00 84.38 186 LEU A O 1
ATOM 1559 N N . ASN A 1 187 ? -20.264 -3.047 10.571 1.00 83.81 187 ASN A N 1
ATOM 1560 C CA . ASN A 1 187 ? -20.545 -3.528 9.218 1.00 83.81 187 ASN A CA 1
ATOM 1561 C C . ASN A 1 187 ? -20.020 -4.951 8.976 1.00 83.81 187 ASN A C 1
ATOM 1563 O O . ASN A 1 187 ? -20.604 -5.694 8.191 1.00 83.81 187 ASN A O 1
ATOM 1567 N N . ASN A 1 188 ? -18.948 -5.345 9.670 1.00 81.56 188 ASN A N 1
ATOM 1568 C CA . ASN A 1 188 ? -18.355 -6.680 9.580 1.00 81.56 188 ASN A CA 1
ATOM 1569 C C . ASN A 1 188 ? -18.815 -7.637 10.698 1.00 81.56 188 ASN A C 1
ATOM 1571 O O . ASN A 1 188 ? -18.294 -8.746 10.800 1.00 81.56 188 ASN A O 1
ATOM 1575 N N . HIS A 1 189 ? -19.790 -7.243 11.527 1.00 82.94 189 HIS A N 1
ATOM 1576 C CA . HIS A 1 189 ? -20.295 -8.038 12.656 1.00 82.94 189 HIS A CA 1
ATOM 1577 C C . HIS A 1 189 ? -19.202 -8.478 13.653 1.00 82.94 189 HIS A C 1
ATOM 1579 O O . HIS A 1 189 ? -19.224 -9.590 14.187 1.00 82.94 189 HIS A O 1
ATOM 1585 N N . LEU A 1 190 ? -18.240 -7.594 13.913 1.00 83.44 190 LEU A N 1
ATOM 1586 C CA . LEU A 1 190 ? -17.113 -7.810 14.815 1.00 83.44 190 LEU A CA 1
ATOM 1587 C C . LEU A 1 190 ? -17.422 -7.235 16.201 1.00 83.44 190 LEU A C 1
ATOM 1589 O O . LEU A 1 190 ? -18.100 -6.218 16.330 1.00 83.44 190 LEU A O 1
ATOM 1593 N N . THR A 1 191 ? -16.921 -7.886 17.252 1.00 75.75 191 THR A N 1
ATOM 1594 C CA . THR A 1 191 ? -17.333 -7.592 18.639 1.00 75.75 191 THR A CA 1
ATOM 1595 C C . THR A 1 191 ? -16.207 -7.100 19.534 1.00 75.75 191 THR A C 1
ATOM 1597 O O . THR A 1 191 ? -16.469 -6.356 20.471 1.00 75.75 191 THR A O 1
ATOM 1600 N N . ILE A 1 192 ? -14.968 -7.521 19.281 1.00 81.12 192 ILE A N 1
ATOM 1601 C CA . ILE A 1 192 ? -13.818 -7.206 20.131 1.00 81.12 192 ILE A CA 1
ATOM 1602 C C . ILE A 1 192 ? -12.714 -6.648 19.243 1.00 81.12 192 ILE A C 1
ATOM 1604 O O . ILE A 1 192 ? -12.107 -7.406 18.487 1.00 81.12 192 ILE A O 1
ATOM 1608 N N . LEU A 1 193 ? -12.452 -5.343 19.349 1.00 85.62 193 LEU A N 1
ATOM 1609 C CA . LEU A 1 193 ? -11.265 -4.713 18.770 1.00 85.62 193 LEU A CA 1
ATOM 1610 C C . LEU A 1 193 ? -10.046 -5.099 19.611 1.00 85.62 193 LEU A C 1
ATOM 1612 O O . LEU A 1 193 ? -10.065 -4.970 20.832 1.00 85.62 193 LEU A O 1
ATOM 1616 N N . GLN A 1 194 ? -8.994 -5.592 18.974 1.00 86.38 194 GLN A N 1
ATOM 1617 C CA . GLN A 1 194 ? -7.790 -6.042 19.666 1.00 86.38 194 GLN A CA 1
ATOM 1618 C C . GLN A 1 194 ? -6.590 -5.170 19.345 1.00 86.38 194 GLN A C 1
ATOM 1620 O O . GLN A 1 194 ? -5.837 -4.871 20.261 1.00 86.38 194 GLN A O 1
ATOM 1625 N N . ASP A 1 195 ? -6.431 -4.784 18.081 1.00 89.81 195 ASP A N 1
ATOM 1626 C CA . ASP A 1 195 ? -5.242 -4.098 17.581 1.00 89.81 195 ASP A CA 1
ATOM 1627 C C . ASP A 1 195 ? -5.532 -3.416 16.231 1.00 89.81 195 ASP A C 1
ATOM 1629 O O . ASP A 1 195 ? -6.556 -3.706 15.596 1.00 89.81 195 ASP A O 1
ATOM 1633 N N . PHE A 1 196 ? -4.635 -2.544 15.774 1.00 92.00 196 PHE A N 1
ATOM 1634 C CA . PHE A 1 196 ? -4.671 -1.981 14.428 1.00 92.00 196 PHE A CA 1
ATOM 1635 C C . PHE A 1 196 ? -3.271 -1.663 13.882 1.00 92.00 196 PHE A C 1
ATOM 1637 O O . PHE A 1 196 ? -2.329 -1.414 14.624 1.00 92.00 196 PHE A O 1
ATOM 1644 N N . ALA A 1 197 ? -3.156 -1.619 12.560 1.00 92.88 197 ALA A N 1
ATOM 1645 C CA . ALA A 1 197 ? -1.984 -1.115 11.856 1.00 92.88 197 ALA A CA 1
ATOM 1646 C C . ALA A 1 197 ? -2.428 -0.309 10.632 1.00 92.88 197 ALA A C 1
ATOM 1648 O O . ALA A 1 197 ? -3.542 -0.483 10.123 1.00 92.88 197 ALA A O 1
ATOM 1649 N N . VAL A 1 198 ? -1.568 0.588 10.160 1.00 94.44 198 VAL A N 1
ATOM 1650 C CA . VAL A 1 198 ? -1.799 1.339 8.923 1.00 94.44 198 VAL A CA 1
ATOM 1651 C C . VAL A 1 198 ? -0.610 1.133 7.999 1.00 94.44 198 VAL A C 1
ATOM 1653 O O . VAL A 1 198 ? 0.508 1.534 8.316 1.00 94.44 198 VAL A O 1
ATOM 1656 N N . GLU A 1 199 ? -0.862 0.503 6.858 1.00 95.12 199 GLU A N 1
ATOM 1657 C CA . GLU A 1 199 ? 0.127 0.284 5.804 1.00 95.12 199 GLU A CA 1
ATOM 1658 C C . GLU A 1 199 ? -0.071 1.316 4.694 1.00 95.12 199 GLU A C 1
ATOM 1660 O O . GLU A 1 199 ? -1.196 1.588 4.269 1.00 95.12 199 GLU A O 1
ATOM 1665 N N . TYR A 1 200 ? 1.035 1.872 4.217 1.00 94.00 200 TYR A N 1
ATOM 1666 C CA . TYR A 1 200 ? 1.073 2.768 3.073 1.00 94.00 200 TYR A CA 1
ATOM 1667 C C . TYR A 1 200 ? 1.807 2.100 1.938 1.00 94.00 200 TYR A C 1
ATOM 1669 O O . TYR A 1 200 ? 2.889 1.551 2.131 1.00 94.00 200 TYR A O 1
ATOM 1677 N N . ILE A 1 201 ? 1.239 2.217 0.748 1.00 94.94 201 ILE A N 1
ATOM 1678 C CA . ILE A 1 201 ? 1.859 1.780 -0.492 1.00 94.94 201 ILE A CA 1
ATOM 1679 C C . ILE A 1 201 ? 1.873 2.978 -1.422 1.00 94.94 201 ILE A C 1
ATOM 1681 O O . ILE A 1 201 ? 0.818 3.529 -1.738 1.00 94.94 201 ILE A O 1
ATOM 1685 N N . ILE A 1 202 ? 3.062 3.368 -1.865 1.00 94.94 202 ILE A N 1
ATOM 1686 C CA . ILE A 1 202 ? 3.247 4.385 -2.893 1.00 94.94 202 ILE A CA 1
ATOM 1687 C C . ILE A 1 202 ? 3.895 3.756 -4.118 1.00 94.94 202 ILE A C 1
ATOM 1689 O O . ILE A 1 202 ? 4.837 2.969 -3.996 1.00 94.94 202 ILE A O 1
ATOM 1693 N N . ILE A 1 203 ? 3.381 4.092 -5.299 1.00 91.50 203 ILE A N 1
ATOM 1694 C CA . ILE A 1 203 ? 3.928 3.617 -6.567 1.00 91.50 203 ILE A CA 1
ATOM 1695 C C . ILE A 1 203 ? 4.235 4.754 -7.544 1.00 91.50 203 ILE A C 1
ATOM 1697 O O . ILE A 1 203 ? 3.581 5.803 -7.555 1.00 91.50 203 ILE A O 1
ATOM 1701 N N . GLY A 1 204 ? 5.218 4.495 -8.404 1.00 88.25 204 GLY A N 1
ATOM 1702 C CA . GLY A 1 204 ? 5.749 5.446 -9.377 1.00 88.25 204 GLY A CA 1
ATOM 1703 C C . GLY A 1 204 ? 6.890 6.299 -8.823 1.00 88.25 204 GLY A C 1
ATOM 1704 O O . GLY A 1 204 ? 7.002 6.520 -7.621 1.00 88.25 204 GLY A O 1
ATOM 1705 N N . ASP A 1 205 ? 7.752 6.770 -9.720 1.00 84.19 205 ASP A N 1
ATOM 1706 C CA . ASP A 1 205 ? 8.844 7.717 -9.436 1.00 84.19 205 ASP A CA 1
ATOM 1707 C C . ASP A 1 205 ? 8.359 9.174 -9.377 1.00 84.19 205 ASP A C 1
ATOM 1709 O O . ASP A 1 205 ? 9.086 10.077 -8.974 1.00 84.19 205 ASP A O 1
ATOM 1713 N N . ASN A 1 206 ? 7.114 9.389 -9.789 1.00 86.62 206 ASN A N 1
ATOM 1714 C CA . ASN A 1 206 ? 6.420 10.660 -9.901 1.00 86.62 206 ASN A CA 1
ATOM 1715 C C . ASN A 1 206 ? 5.356 10.835 -8.809 1.00 86.62 206 ASN A C 1
ATOM 1717 O O . ASN A 1 206 ? 4.333 11.498 -9.028 1.00 86.62 206 ASN A O 1
ATOM 1721 N N . SER A 1 207 ? 5.572 10.186 -7.669 1.00 91.00 207 SER A N 1
ATOM 1722 C CA . SER A 1 207 ? 4.708 10.241 -6.500 1.00 91.00 207 SER A CA 1
ATOM 1723 C C . SER A 1 207 ? 5.579 10.400 -5.255 1.00 91.00 207 SER A C 1
ATOM 1725 O O . SER A 1 207 ? 6.505 9.616 -5.066 1.00 91.00 207 SER A O 1
ATOM 1727 N N . ASP A 1 208 ? 5.255 11.356 -4.384 1.00 92.75 208 ASP A N 1
ATOM 1728 C CA . ASP A 1 208 ? 5.877 11.474 -3.060 1.00 92.75 208 ASP A CA 1
ATOM 1729 C C . ASP A 1 208 ? 4.798 11.477 -1.976 1.00 92.75 208 ASP A C 1
ATOM 1731 O O . ASP A 1 208 ? 3.743 12.092 -2.137 1.00 92.75 208 ASP A O 1
ATOM 1735 N N . LEU A 1 209 ? 5.071 10.815 -0.849 1.00 94.12 209 LEU A N 1
ATOM 1736 C CA . LEU A 1 209 ? 4.182 10.758 0.310 1.00 94.12 209 LEU A CA 1
ATOM 1737 C C . LEU A 1 209 ? 4.906 11.270 1.553 1.00 94.12 209 LEU A C 1
ATOM 1739 O O . LEU A 1 209 ? 5.993 10.814 1.898 1.00 94.12 209 LEU A O 1
ATOM 1743 N N . THR A 1 210 ? 4.250 12.176 2.267 1.00 94.00 210 THR A N 1
ATOM 1744 C CA . THR A 1 210 ? 4.600 12.559 3.635 1.00 94.00 210 THR A CA 1
ATOM 1745 C C . THR A 1 210 ? 3.469 12.140 4.561 1.00 94.00 210 THR A C 1
ATOM 1747 O O . THR A 1 210 ? 2.313 12.469 4.305 1.00 94.00 210 THR A O 1
ATOM 1750 N N . VAL A 1 211 ? 3.797 11.423 5.635 1.00 92.81 211 VAL A N 1
ATOM 1751 C CA . VAL A 1 211 ? 2.860 11.088 6.716 1.00 92.81 211 VAL A CA 1
ATOM 1752 C C . VAL A 1 211 ? 3.293 11.849 7.958 1.00 92.81 211 VAL A C 1
ATOM 1754 O O . VAL A 1 211 ? 4.391 11.626 8.464 1.00 92.81 211 VAL A O 1
ATOM 1757 N N . ASP A 1 212 ? 2.444 12.759 8.433 1.00 90.75 212 ASP A N 1
ATOM 1758 C CA . ASP A 1 212 ? 2.777 13.613 9.578 1.00 90.75 212 ASP A CA 1
ATOM 1759 C C . ASP A 1 212 ? 2.519 12.889 10.898 1.00 90.75 212 ASP A C 1
ATOM 1761 O O . ASP A 1 212 ? 3.361 12.883 11.797 1.00 90.75 212 ASP A O 1
ATOM 1765 N N . TYR A 1 213 ? 1.329 12.299 11.027 1.00 87.62 213 TYR A N 1
ATOM 1766 C CA . TYR A 1 213 ? 0.936 11.545 12.208 1.00 87.62 213 TYR A CA 1
ATOM 1767 C C . TYR A 1 213 ? -0.225 10.595 11.927 1.00 87.62 213 TYR A C 1
ATOM 1769 O O . TYR A 1 213 ? -1.033 10.784 11.013 1.00 87.62 213 TYR A O 1
ATOM 1777 N N . ILE A 1 214 ? -0.325 9.608 12.812 1.00 90.44 214 ILE A N 1
ATOM 1778 C CA . ILE A 1 214 ? -1.472 8.725 12.962 1.00 90.44 214 ILE A CA 1
ATOM 1779 C C . ILE A 1 214 ? -1.849 8.736 14.434 1.00 90.44 214 ILE A C 1
ATOM 1781 O O . ILE A 1 214 ? -0.979 8.622 15.299 1.00 90.44 214 ILE A O 1
ATOM 1785 N N . SER A 1 215 ? -3.134 8.883 14.725 1.00 89.31 215 SER A N 1
ATOM 1786 C CA . SER A 1 215 ? -3.635 8.823 16.094 1.00 89.31 215 SER A CA 1
ATOM 1787 C C . SER A 1 215 ? -4.945 8.061 16.159 1.00 89.31 215 SER A C 1
ATOM 1789 O O . SER A 1 215 ? -5.821 8.259 15.319 1.00 89.31 215 SER A O 1
ATOM 1791 N N . LEU A 1 216 ? -5.094 7.244 17.195 1.00 87.38 216 LEU A N 1
ATOM 1792 C CA . LEU A 1 216 ? -6.371 6.655 17.561 1.00 87.38 216 LEU A CA 1
ATOM 1793 C C . LEU A 1 216 ? -7.072 7.581 18.559 1.00 87.38 216 LEU A C 1
ATOM 1795 O O . LEU A 1 216 ? -6.514 7.893 19.610 1.00 87.38 216 LEU A O 1
ATOM 1799 N N . ASP A 1 217 ? -8.287 7.999 18.228 1.00 85.06 217 ASP A N 1
ATOM 1800 C CA . ASP A 1 217 ? -9.219 8.587 19.181 1.00 85.06 217 ASP A CA 1
ATOM 1801 C C . ASP A 1 217 ? -10.183 7.505 19.671 1.00 85.06 217 ASP A C 1
ATOM 1803 O O . ASP A 1 217 ? -10.757 6.753 18.881 1.00 85.06 217 ASP A O 1
ATOM 1807 N N . CYS A 1 218 ? -10.332 7.443 20.989 1.00 77.44 218 CYS A N 1
ATOM 1808 C CA . CYS A 1 218 ? -11.226 6.545 21.707 1.00 77.44 218 CYS A CA 1
ATOM 1809 C C . CYS A 1 218 ? -12.178 7.407 22.538 1.00 77.44 218 CYS A C 1
ATOM 1811 O O . CYS A 1 218 ? -12.146 7.379 23.774 1.00 77.44 218 CYS A O 1
ATOM 1813 N N . SER A 1 219 ? -12.976 8.241 21.877 1.00 65.88 219 SER A N 1
ATOM 1814 C CA . SER A 1 219 ? -13.918 9.124 22.554 1.00 65.88 219 SER A CA 1
ATOM 1815 C C . SER A 1 219 ? -15.274 8.432 22.735 1.00 65.88 219 SER A C 1
ATOM 1817 O O . SER A 1 219 ? -15.724 7.618 21.928 1.00 65.88 219 SER A O 1
ATOM 1819 N N . THR A 1 220 ? -15.928 8.695 23.869 1.00 55.75 220 THR A N 1
ATOM 1820 C CA . THR A 1 220 ? -17.332 8.309 24.066 1.00 55.75 220 THR A CA 1
ATOM 1821 C C . THR A 1 220 ? -18.181 9.488 23.630 1.00 55.75 220 THR A C 1
ATOM 1823 O O . THR A 1 220 ? -18.228 10.508 24.315 1.00 55.75 220 THR A O 1
ATOM 1826 N N . ASP A 1 221 ? -18.871 9.352 22.502 1.00 47.22 221 ASP A N 1
ATOM 1827 C CA . ASP A 1 221 ? -19.729 10.415 21.960 1.00 47.22 221 ASP A CA 1
ATOM 1828 C C . ASP A 1 221 ? -20.893 10.755 22.922 1.00 47.22 221 ASP A C 1
ATOM 1830 O O . ASP A 1 221 ? -21.513 11.820 22.880 1.00 47.22 221 ASP A O 1
ATOM 1834 N N . ILE A 1 222 ? -21.165 9.858 23.880 1.00 47.38 222 ILE A N 1
ATOM 1835 C CA . ILE A 1 222 ? -22.110 10.066 24.971 1.00 47.38 222 ILE A CA 1
ATOM 1836 C C . ILE A 1 222 ? -21.499 9.520 26.266 1.00 47.38 222 ILE A C 1
ATOM 1838 O O . ILE A 1 222 ? -21.482 8.307 26.479 1.00 47.38 222 ILE A O 1
ATOM 1842 N N . LYS A 1 223 ? -21.071 10.405 27.179 1.00 49.81 223 LYS A N 1
ATOM 1843 C CA . LYS A 1 223 ? -20.772 10.019 28.568 1.00 49.81 223 LYS A CA 1
ATOM 1844 C C . LYS A 1 223 ? -22.039 9.442 29.194 1.00 49.81 223 LYS A C 1
ATOM 1846 O O . LYS A 1 223 ? -22.962 10.175 29.559 1.00 49.81 223 LYS A O 1
ATOM 1851 N N . GLN A 1 224 ? -22.124 8.121 29.261 1.00 50.47 224 GLN A N 1
ATOM 1852 C CA . GLN A 1 224 ? -23.167 7.415 29.993 1.00 50.47 224 GLN A CA 1
ATOM 1853 C C . GLN A 1 224 ? -22.617 6.909 31.320 1.00 50.47 224 GLN A C 1
ATOM 1855 O O . GLN A 1 224 ? -21.410 6.826 31.519 1.00 50.47 224 GLN A O 1
ATOM 1860 N N . LEU A 1 225 ? -23.537 6.620 32.236 1.00 54.06 225 LEU A N 1
ATOM 1861 C CA . LEU A 1 225 ? -23.212 6.056 33.534 1.00 54.06 225 LEU A CA 1
ATOM 1862 C C . LEU A 1 225 ? -22.565 4.681 33.312 1.00 54.06 225 LEU A C 1
ATOM 1864 O O . LEU A 1 225 ? -23.159 3.831 32.651 1.00 54.06 225 LEU A O 1
ATOM 1868 N N . GLN A 1 226 ? -21.344 4.501 33.807 1.00 63.00 226 GLN A N 1
ATOM 1869 C CA . GLN A 1 226 ? -20.612 3.241 33.718 1.00 63.00 226 GLN A CA 1
ATOM 1870 C C . GLN A 1 226 ? -20.603 2.570 35.080 1.00 63.00 226 GLN A C 1
ATOM 1872 O O . GLN A 1 226 ? -20.346 3.217 36.094 1.00 63.00 226 GLN A O 1
ATOM 1877 N N . GLU A 1 227 ? -20.859 1.273 35.094 1.00 61.75 227 GLU A N 1
ATOM 1878 C CA . GLU A 1 227 ? -20.955 0.480 36.310 1.00 61.75 227 GLU A CA 1
ATOM 1879 C C . GLU A 1 227 ? -19.902 -0.613 36.256 1.00 61.75 227 GLU A C 1
ATOM 1881 O O . GLU A 1 227 ? -19.656 -1.202 35.210 1.00 61.75 227 GLU A O 1
ATOM 1886 N N . PHE A 1 228 ? -19.250 -0.880 37.373 1.00 70.19 228 PHE A N 1
ATOM 1887 C CA . PHE A 1 228 ? -18.234 -1.912 37.482 1.00 70.19 228 PHE A CA 1
ATOM 1888 C C . PHE A 1 228 ? -18.382 -2.612 38.822 1.00 70.19 228 PHE A C 1
ATOM 1890 O O . PHE A 1 228 ? -18.773 -1.984 39.806 1.00 70.19 228 PHE A O 1
ATOM 1897 N N . TYR A 1 229 ? -17.985 -3.876 38.892 1.00 71.69 229 TYR A N 1
ATOM 1898 C CA . TYR A 1 229 ? -17.740 -4.545 40.163 1.00 71.69 229 TYR A CA 1
ATOM 1899 C C . TYR A 1 229 ? -16.321 -5.105 40.216 1.00 71.69 229 TYR A C 1
ATOM 1901 O O . TYR A 1 229 ? -15.679 -5.303 39.188 1.00 71.69 229 TYR A O 1
ATOM 1909 N N . ARG A 1 230 ? -15.811 -5.351 41.417 1.00 78.06 230 ARG A N 1
ATOM 1910 C CA . ARG A 1 230 ? -14.614 -6.169 41.632 1.00 78.06 230 ARG A CA 1
ATOM 1911 C C . ARG A 1 230 ? -14.761 -6.979 42.905 1.00 78.06 230 ARG A C 1
ATOM 1913 O O . ARG A 1 230 ? -15.508 -6.588 43.801 1.00 78.06 230 ARG A O 1
ATOM 1920 N N . ILE A 1 231 ? -14.029 -8.078 42.979 1.00 77.00 231 ILE A N 1
ATOM 1921 C CA . ILE A 1 231 ? -14.027 -8.998 44.108 1.00 77.00 231 ILE A CA 1
ATOM 1922 C C . ILE A 1 231 ? -12.704 -8.827 44.847 1.00 77.00 231 ILE A C 1
ATOM 1924 O O . ILE A 1 231 ? -11.626 -8.858 44.255 1.00 77.00 231 ILE A O 1
ATOM 1928 N N . ILE A 1 232 ? -12.788 -8.626 46.152 1.00 75.00 232 ILE A N 1
ATOM 1929 C CA . ILE A 1 232 ? -11.649 -8.610 47.060 1.00 75.00 232 ILE A CA 1
ATOM 1930 C C . ILE A 1 232 ? -11.735 -9.883 47.877 1.00 75.00 232 ILE A C 1
ATOM 1932 O O . ILE A 1 232 ? -12.715 -10.079 48.583 1.00 75.00 232 ILE A O 1
ATOM 1936 N N . ASP A 1 233 ? -10.720 -10.724 47.806 1.00 76.25 233 ASP A N 1
ATOM 1937 C CA . ASP A 1 233 ? -10.536 -11.821 48.741 1.00 76.25 233 ASP A CA 1
ATOM 1938 C C . ASP A 1 233 ? -10.040 -11.247 50.073 1.00 76.25 233 ASP A C 1
ATOM 1940 O O . ASP A 1 233 ? -8.967 -10.642 50.148 1.00 76.25 233 ASP A O 1
ATOM 1944 N N . ASN A 1 234 ? -10.827 -11.409 51.130 1.00 72.31 234 ASN A N 1
ATOM 1945 C CA . ASN A 1 234 ? -10.498 -10.862 52.441 1.00 72.31 234 ASN A CA 1
ATOM 1946 C C . ASN A 1 234 ? -9.602 -11.800 53.268 1.00 72.31 234 ASN A C 1
ATOM 1948 O O . ASN A 1 234 ? -9.068 -11.369 54.290 1.00 72.31 234 ASN A O 1
ATOM 1952 N N . GLU A 1 235 ? -9.433 -13.060 52.858 1.00 73.62 235 GLU A N 1
ATOM 1953 C CA . GLU A 1 235 ? -8.533 -14.019 53.507 1.00 73.62 235 GLU A CA 1
ATOM 1954 C C . GLU A 1 235 ? -7.081 -13.772 53.106 1.00 73.62 235 GLU A C 1
ATOM 1956 O O . GLU A 1 235 ? -6.204 -13.679 53.968 1.00 73.62 235 GLU A O 1
ATOM 1961 N N . ILE A 1 236 ? -6.822 -13.642 51.803 1.00 81.62 236 ILE A N 1
ATOM 1962 C CA . ILE A 1 236 ? -5.463 -13.449 51.269 1.00 81.62 236 ILE A CA 1
ATOM 1963 C C . ILE A 1 236 ? -5.185 -12.013 50.810 1.00 81.62 236 ILE A C 1
ATOM 1965 O O . ILE A 1 236 ? -4.042 -11.682 50.492 1.00 81.62 236 ILE A O 1
ATOM 1969 N N . GLY A 1 237 ? -6.196 -11.139 50.813 1.00 77.25 237 GLY A N 1
ATOM 1970 C CA . GLY A 1 237 ? -6.063 -9.718 50.480 1.00 77.25 237 GLY A CA 1
ATOM 1971 C C . GLY A 1 237 ? -5.924 -9.428 48.983 1.00 77.25 237 GLY A C 1
ATOM 1972 O O . GLY A 1 237 ? -5.520 -8.323 48.616 1.00 77.25 237 GLY A O 1
ATOM 1973 N N . THR A 1 238 ? -6.205 -10.398 48.108 1.00 81.44 238 THR A N 1
ATOM 1974 C CA . THR A 1 238 ? -6.117 -10.207 46.654 1.00 81.44 238 THR A CA 1
ATOM 1975 C C . THR A 1 238 ? -7.324 -9.445 46.130 1.00 81.44 238 THR A C 1
ATOM 1977 O O . THR A 1 238 ? -8.459 -9.748 46.479 1.00 81.44 238 THR A O 1
ATOM 1980 N N . VAL A 1 239 ? -7.083 -8.473 45.253 1.00 82.75 239 VAL A N 1
ATOM 1981 C CA . VAL A 1 239 ? -8.122 -7.625 44.659 1.00 82.75 239 VAL A CA 1
ATOM 1982 C C . VAL A 1 239 ? -8.190 -7.922 43.169 1.00 82.75 239 VAL A C 1
ATOM 1984 O O . VAL A 1 239 ? -7.172 -7.824 42.486 1.00 82.75 239 VAL A O 1
ATOM 1987 N N . SER A 1 240 ? -9.368 -8.282 42.665 1.00 80.25 240 SER A N 1
ATOM 1988 C CA . SER A 1 240 ? -9.578 -8.465 41.233 1.00 80.25 240 SER A CA 1
ATOM 1989 C C . SER A 1 240 ? -9.559 -7.125 40.496 1.00 80.25 240 SER A C 1
ATOM 1991 O O . SER A 1 240 ? -9.822 -6.059 41.067 1.00 80.25 240 SER A O 1
ATOM 1993 N N . GLU A 1 241 ? -9.330 -7.192 39.188 1.00 82.50 241 GLU A N 1
ATOM 1994 C CA . GLU A 1 241 ? -9.575 -6.061 38.298 1.00 82.50 241 GLU A CA 1
ATOM 1995 C C . GLU A 1 241 ? -11.054 -5.644 38.324 1.00 82.50 241 GLU A C 1
ATOM 1997 O O . GLU A 1 241 ? -11.939 -6.423 38.695 1.00 82.50 241 GLU A O 1
ATOM 2002 N N . TRP A 1 242 ? -11.318 -4.393 37.936 1.00 77.25 242 TRP A N 1
ATOM 2003 C CA . TRP A 1 242 ? -12.681 -3.894 37.760 1.00 77.25 242 TRP A CA 1
ATOM 2004 C C . TRP A 1 242 ? -13.319 -4.521 36.522 1.00 77.25 242 TRP A C 1
ATOM 2006 O O . TRP A 1 242 ? -12.867 -4.302 35.401 1.00 77.25 242 TRP A O 1
ATOM 2016 N N . ILE A 1 243 ? -14.413 -5.241 36.729 1.00 72.12 243 ILE A N 1
ATOM 2017 C CA . ILE A 1 243 ? -15.206 -5.887 35.690 1.00 72.12 243 ILE A CA 1
ATOM 2018 C C . ILE A 1 243 ? -16.379 -4.972 35.351 1.00 72.12 243 ILE A C 1
ATOM 2020 O O . ILE A 1 243 ? -17.100 -4.527 36.244 1.00 72.12 243 ILE A O 1
ATOM 2024 N N . LEU A 1 244 ? -16.567 -4.665 34.065 1.00 70.00 244 LEU A N 1
ATOM 2025 C CA . LEU A 1 244 ? -17.688 -3.846 33.608 1.00 70.00 244 LEU A CA 1
ATOM 2026 C C . LEU A 1 244 ? -19.013 -4.571 33.874 1.00 70.00 244 LEU A C 1
ATOM 2028 O O . LEU A 1 244 ? -19.221 -5.703 33.442 1.00 70.00 244 LEU A O 1
ATOM 2032 N N . PHE A 1 245 ? -19.919 -3.876 34.546 1.00 65.31 245 PHE A N 1
ATOM 2033 C CA . PHE A 1 245 ? -21.266 -4.316 34.854 1.00 65.31 245 PHE A CA 1
ATOM 2034 C C . PHE A 1 245 ? -22.278 -3.486 34.075 1.00 65.31 245 PHE A C 1
ATOM 2036 O O . PHE A 1 245 ? -22.065 -2.309 33.796 1.00 65.31 245 PHE A O 1
ATOM 2043 N N . ASN A 1 246 ? -23.405 -4.093 33.725 1.00 60.81 246 ASN A N 1
ATOM 2044 C CA . ASN A 1 246 ? -24.519 -3.363 33.147 1.00 60.81 246 ASN A CA 1
ATOM 2045 C C . ASN A 1 246 ? -25.791 -3.767 33.878 1.00 60.81 246 ASN A C 1
ATOM 2047 O O . ASN A 1 246 ? -26.432 -4.739 33.482 1.00 60.81 246 ASN A O 1
ATOM 2051 N N . SER A 1 247 ? -26.165 -2.998 34.900 1.00 58.25 247 SER A N 1
ATOM 2052 C CA . SER A 1 247 ? -27.358 -3.283 35.706 1.00 58.25 247 SER A CA 1
ATOM 2053 C C . SER A 1 247 ? -28.657 -3.262 34.891 1.00 58.25 247 SER A C 1
ATOM 2055 O O . SER A 1 247 ? -29.648 -3.873 35.281 1.00 58.25 247 SER A O 1
ATOM 2057 N N . SER A 1 248 ? -28.661 -2.578 33.738 1.00 51.41 248 SER A N 1
ATOM 2058 C CA . SER A 1 248 ? -29.830 -2.474 32.858 1.00 51.41 248 SER A CA 1
ATOM 2059 C C . SER A 1 248 ? -30.011 -3.664 31.911 1.00 51.41 248 SER A C 1
ATOM 2061 O O . SER A 1 248 ? -31.113 -3.872 31.407 1.00 51.41 248 SER A O 1
ATOM 2063 N N . ALA A 1 249 ? -28.946 -4.429 31.653 1.00 41.84 249 ALA A N 1
ATOM 2064 C CA . ALA A 1 249 ? -28.966 -5.578 30.745 1.00 41.84 249 ALA A CA 1
ATOM 2065 C C . ALA A 1 249 ? -28.770 -6.914 31.470 1.00 41.84 249 ALA A C 1
ATOM 2067 O O . ALA A 1 249 ? -29.314 -7.922 31.030 1.00 41.84 249 ALA A O 1
ATOM 2068 N N . ASN A 1 250 ? -28.017 -6.908 32.571 1.00 48.47 250 ASN A N 1
ATOM 2069 C CA . ASN A 1 250 ? -27.694 -8.082 33.362 1.00 48.47 250 ASN A CA 1
ATOM 2070 C C . ASN A 1 250 ? -28.162 -7.852 34.797 1.00 48.47 250 ASN A C 1
ATOM 2072 O O . ASN A 1 250 ? -27.844 -6.839 35.420 1.00 48.47 250 ASN A O 1
ATOM 2076 N N . THR A 1 251 ? -28.899 -8.815 35.333 1.00 52.56 251 THR A N 1
ATOM 2077 C CA . THR A 1 251 ? -29.245 -8.859 36.750 1.00 52.56 251 THR A CA 1
ATOM 2078 C C . THR A 1 251 ? -28.431 -9.980 37.367 1.00 52.56 251 THR A C 1
ATOM 2080 O O . THR A 1 251 ? -28.494 -11.099 36.875 1.00 52.56 251 THR A O 1
ATOM 2083 N N . ILE A 1 252 ? -27.654 -9.668 38.402 1.00 56.31 252 ILE A N 1
ATOM 2084 C CA . ILE A 1 252 ? -27.005 -10.696 39.213 1.00 56.31 252 ILE A CA 1
ATOM 2085 C C . ILE A 1 252 ? -28.036 -11.128 40.235 1.00 56.31 252 ILE A C 1
ATOM 2087 O O . ILE A 1 252 ? -28.452 -10.328 41.078 1.00 56.31 252 ILE A O 1
ATOM 2091 N N . THR A 1 253 ? -28.512 -12.353 40.083 1.00 50.12 253 THR A N 1
ATOM 2092 C CA . THR A 1 253 ? -29.589 -12.903 40.907 1.00 50.12 253 THR A CA 1
ATOM 2093 C C . THR A 1 253 ? -29.072 -13.921 41.904 1.00 50.12 253 THR A C 1
ATOM 2095 O O . THR A 1 253 ? -29.679 -14.090 42.959 1.00 50.12 253 THR A O 1
ATOM 2098 N N . GLU A 1 254 ? -27.928 -14.538 41.616 1.00 53.12 254 GLU A N 1
ATOM 2099 C CA . GLU A 1 254 ? -27.294 -15.530 42.474 1.00 53.12 254 GLU A CA 1
ATOM 2100 C C . GLU A 1 254 ? -25.775 -15.340 42.535 1.00 53.12 254 GLU A C 1
ATOM 2102 O O . GLU A 1 254 ? -25.169 -14.685 41.693 1.00 53.12 254 GLU A O 1
ATOM 2107 N N . LEU A 1 255 ? -25.139 -15.871 43.583 1.00 56.34 255 LEU A N 1
ATOM 2108 C CA . LEU A 1 255 ? -23.699 -15.683 43.796 1.00 56.34 255 LEU A CA 1
ATOM 2109 C C . LEU A 1 255 ? -22.843 -16.373 42.723 1.00 56.34 255 LEU A C 1
ATOM 2111 O O . LEU A 1 255 ? -21.737 -15.913 42.456 1.00 56.34 255 LEU A O 1
ATOM 2115 N N . ASP A 1 256 ? -23.363 -17.429 42.097 1.00 62.19 256 ASP A N 1
ATOM 2116 C CA . ASP A 1 256 ? -22.672 -18.164 41.031 1.00 62.19 256 ASP A CA 1
ATOM 2117 C C . ASP A 1 256 ? -22.511 -17.324 39.748 1.00 62.19 256 ASP A C 1
ATOM 2119 O O . ASP A 1 256 ? -21.586 -17.547 38.970 1.00 62.19 256 ASP A O 1
ATOM 2123 N N . ASP A 1 257 ? -23.322 -16.269 39.570 1.00 54.53 257 ASP A N 1
ATOM 2124 C CA . ASP A 1 257 ? -23.196 -15.321 38.450 1.00 54.53 257 ASP A CA 1
ATOM 2125 C C . ASP A 1 257 ? -21.847 -14.571 38.460 1.00 54.53 257 ASP A C 1
ATOM 2127 O O . ASP A 1 257 ? -21.413 -14.036 37.437 1.00 54.53 257 ASP A O 1
ATOM 2131 N N . PHE A 1 258 ? -21.168 -14.522 39.613 1.00 63.16 258 PHE A N 1
ATOM 2132 C CA . PHE A 1 258 ? -19.830 -13.945 39.752 1.00 63.16 258 PHE A CA 1
ATOM 2133 C C . PHE A 1 258 ? -18.698 -14.938 39.431 1.00 63.16 258 PHE A C 1
ATOM 2135 O O . PHE A 1 258 ? -17.535 -14.527 39.387 1.00 63.16 258 PHE A O 1
ATOM 2142 N N . GLY A 1 259 ? -19.019 -16.212 39.188 1.00 70.75 259 GLY A N 1
ATOM 2143 C CA . GLY A 1 259 ? -18.060 -17.304 39.032 1.00 70.75 259 GLY A CA 1
ATOM 2144 C C . GLY A 1 259 ? -17.523 -17.826 40.369 1.00 70.75 259 GLY A C 1
ATOM 2145 O O . GLY A 1 259 ? -18.172 -17.721 41.407 1.00 70.75 259 GLY A O 1
ATOM 2146 N N . GLU A 1 260 ? -16.317 -18.403 40.351 1.00 70.75 260 GLU A N 1
ATOM 2147 C CA . GLU A 1 260 ? -15.669 -18.893 41.573 1.00 70.75 260 GLU A CA 1
ATOM 2148 C C . GLU A 1 260 ? -15.341 -17.732 42.522 1.00 70.75 260 GLU A C 1
ATOM 2150 O O . GLU A 1 260 ? -14.508 -16.870 42.228 1.00 70.75 260 GLU A O 1
ATOM 2155 N N . LEU A 1 261 ? -15.991 -17.731 43.685 1.00 68.19 261 LEU A N 1
ATOM 2156 C CA . LEU A 1 261 ? -15.795 -16.745 44.741 1.00 68.19 261 LEU A CA 1
ATOM 2157 C C . LEU A 1 261 ? -14.939 -17.321 45.883 1.00 68.19 261 LEU A C 1
ATOM 2159 O O . LEU A 1 261 ? -15.086 -18.499 46.223 1.00 68.19 261 LEU A O 1
ATOM 2163 N N . PRO A 1 262 ? -14.077 -16.506 46.522 1.00 67.75 262 PRO A N 1
ATOM 2164 C CA . PRO A 1 262 ? -13.400 -16.886 47.761 1.00 67.75 262 PRO A CA 1
ATOM 2165 C C . PRO A 1 262 ? -14.375 -17.245 48.891 1.00 67.75 262 PRO A C 1
ATOM 2167 O O . PRO 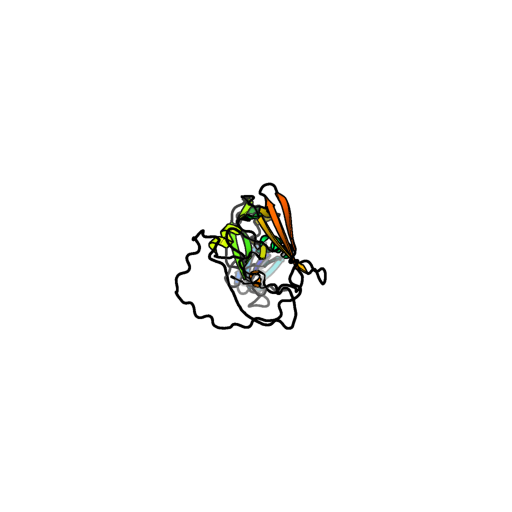A 1 262 ? -15.541 -16.855 48.863 1.00 67.75 262 PRO A O 1
ATOM 2170 N N . GLY A 1 263 ? -13.888 -17.926 49.933 1.00 64.19 263 GLY A N 1
ATOM 2171 C CA . GLY A 1 263 ? -14.681 -18.186 51.145 1.00 64.19 263 GLY A CA 1
ATOM 2172 C C . GLY A 1 263 ? -15.116 -16.889 51.837 1.00 64.19 263 GLY A C 1
ATOM 2173 O O . GLY A 1 263 ? -16.284 -16.720 52.184 1.00 64.19 263 GLY A O 1
ATOM 2174 N N . ASN A 1 264 ? -14.199 -15.924 51.933 1.00 67.62 264 ASN A N 1
ATOM 2175 C CA . ASN A 1 264 ? -14.457 -14.587 52.456 1.00 67.62 264 ASN A CA 1
ATOM 2176 C C . ASN A 1 264 ? -14.106 -13.515 51.416 1.00 67.62 264 ASN A C 1
ATOM 2178 O O . ASN A 1 264 ? -12.941 -13.364 51.042 1.00 67.62 264 ASN A O 1
ATOM 2182 N N . PHE A 1 265 ? -15.099 -12.739 50.974 1.00 66.62 265 PHE A N 1
ATOM 2183 C CA . PHE A 1 265 ? -14.897 -11.721 49.947 1.00 66.62 265 PHE A CA 1
ATOM 2184 C C . PHE A 1 265 ? -15.720 -10.442 50.150 1.00 66.62 265 PHE A C 1
ATOM 2186 O O . PHE A 1 265 ? -16.784 -10.417 50.770 1.00 66.62 265 PHE A O 1
ATOM 2193 N N . THR A 1 266 ? -15.207 -9.338 49.611 1.00 69.25 266 THR A N 1
ATOM 2194 C CA . THR A 1 266 ? -15.912 -8.061 49.479 1.00 69.25 266 THR A CA 1
ATOM 2195 C C . THR A 1 266 ? -16.190 -7.823 48.008 1.00 69.25 266 THR A C 1
ATOM 2197 O O . THR A 1 266 ? -15.273 -7.892 47.194 1.00 69.25 266 THR A O 1
ATOM 2200 N N . ILE A 1 267 ? -17.432 -7.494 47.663 1.00 68.25 267 ILE A N 1
ATOM 2201 C CA . ILE A 1 267 ? -17.739 -6.964 46.336 1.00 68.25 267 ILE A CA 1
ATOM 2202 C C . ILE A 1 267 ? -17.728 -5.453 46.447 1.00 68.25 267 ILE A C 1
ATOM 2204 O O . ILE A 1 267 ? -18.496 -4.864 47.210 1.00 68.25 267 ILE A O 1
ATOM 2208 N N . GLU A 1 268 ? -16.864 -4.810 45.679 1.00 73.06 268 GLU A N 1
ATOM 2209 C CA . GLU A 1 268 ? -16.952 -3.373 45.497 1.00 73.06 268 GLU A CA 1
ATOM 2210 C C . GLU A 1 268 ? -17.683 -3.057 44.213 1.00 73.06 268 GLU A C 1
ATOM 2212 O O . GLU A 1 268 ? -17.411 -3.646 43.171 1.00 73.06 268 GLU A O 1
ATOM 2217 N N . TYR A 1 269 ? -18.586 -2.091 44.303 1.00 66.31 269 TYR A N 1
ATOM 2218 C CA . TYR A 1 269 ? -19.327 -1.561 43.181 1.00 66.31 269 TYR A CA 1
ATOM 2219 C C . TYR A 1 269 ? -18.860 -0.146 42.875 1.00 66.31 269 TYR A C 1
ATOM 2221 O O . TYR A 1 269 ? -18.816 0.694 43.773 1.00 66.31 269 TYR A O 1
ATOM 2229 N N . LYS A 1 270 ? -18.518 0.136 41.621 1.00 67.62 270 LYS A N 1
ATOM 2230 C CA . LYS A 1 270 ? -18.073 1.452 41.163 1.00 67.62 270 LYS A CA 1
ATOM 2231 C C . LYS A 1 270 ? -19.015 1.962 40.093 1.00 67.62 270 LYS A C 1
ATOM 2233 O O . LYS A 1 270 ? -19.209 1.309 39.075 1.00 67.62 270 LYS A O 1
ATOM 2238 N N . VAL A 1 271 ? -19.519 3.167 40.304 1.00 58.56 271 VAL A N 1
ATOM 2239 C CA . VAL A 1 271 ? -20.275 3.922 39.314 1.00 58.56 271 VAL A CA 1
ATOM 2240 C C . VAL A 1 271 ? -19.466 5.147 38.924 1.00 58.56 271 VAL A C 1
ATOM 2242 O O . VAL A 1 271 ? -19.009 5.896 39.788 1.00 58.56 271 VAL A O 1
ATOM 2245 N N . ILE A 1 272 ? -19.296 5.349 37.625 1.00 58.44 272 ILE A N 1
ATOM 2246 C CA . ILE A 1 272 ? -18.770 6.585 37.053 1.00 58.44 272 ILE A CA 1
ATOM 2247 C C . ILE A 1 272 ? -19.952 7.283 36.393 1.00 58.44 272 ILE A C 1
ATOM 2249 O O . ILE A 1 272 ? -20.571 6.732 35.480 1.00 58.44 272 ILE A O 1
ATOM 2253 N N . ASP A 1 273 ? -20.326 8.455 36.902 1.00 50.81 273 ASP A N 1
ATOM 2254 C CA . ASP A 1 273 ? -21.431 9.219 36.331 1.00 50.81 273 ASP A CA 1
ATOM 2255 C C . ASP A 1 273 ? -21.022 9.941 35.034 1.00 50.81 273 ASP A C 1
ATOM 2257 O O . ASP A 1 273 ? -19.871 9.929 34.600 1.00 50.81 273 ASP A O 1
ATOM 2261 N N . ARG A 1 274 ? -21.988 10.610 34.398 1.00 54.53 274 ARG A N 1
ATOM 2262 C CA . ARG A 1 274 ? -21.767 11.318 33.125 1.00 54.53 274 ARG A CA 1
ATOM 2263 C C . ARG A 1 274 ? -20.814 12.519 33.231 1.00 54.53 274 ARG A C 1
ATOM 2265 O O . ARG A 1 274 ? -20.450 13.087 32.206 1.00 54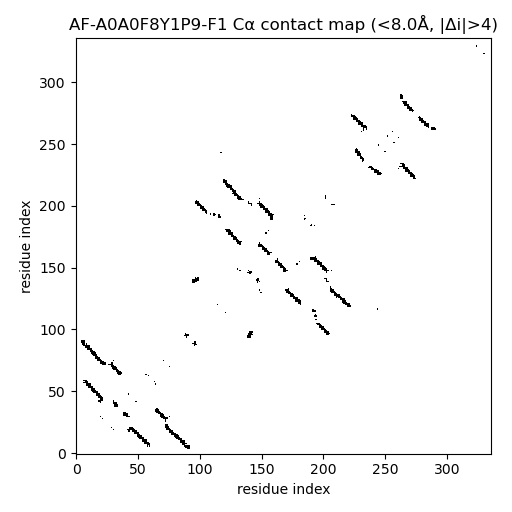.53 274 ARG A O 1
ATOM 2272 N N . ALA A 1 275 ? -20.478 12.950 34.443 1.00 45.56 275 ALA A N 1
ATOM 2273 C CA . ALA A 1 275 ? -19.577 14.057 34.739 1.00 45.56 275 ALA A CA 1
ATOM 2274 C C . ALA A 1 275 ? -18.219 13.570 35.286 1.00 45.56 275 ALA A C 1
ATOM 2276 O O . ALA A 1 275 ? -17.462 14.378 35.818 1.00 45.56 275 ALA A O 1
ATOM 2277 N N . ASP A 1 276 ? -17.913 12.276 35.129 1.00 50.81 276 ASP A N 1
ATOM 2278 C CA . ASP A 1 276 ? -16.717 11.587 35.628 1.00 50.81 276 ASP A CA 1
ATOM 2279 C C . ASP A 1 276 ? -16.593 11.562 37.163 1.00 50.81 276 ASP A C 1
ATOM 2281 O O . ASP A 1 276 ? -15.517 11.286 37.702 1.00 50.81 276 ASP A O 1
ATOM 2285 N N . ASN A 1 277 ? -17.681 11.811 37.902 1.00 46.28 277 ASN A N 1
ATOM 2286 C CA . ASN A 1 277 ? -17.658 11.605 39.344 1.00 46.28 277 ASN A CA 1
ATOM 2287 C C . ASN A 1 277 ? -17.661 10.106 39.630 1.00 46.28 277 ASN A C 1
ATOM 2289 O O . ASN A 1 277 ? -18.491 9.354 39.115 1.00 46.28 277 ASN A O 1
ATOM 2293 N N . VAL A 1 278 ? -16.740 9.687 40.493 1.00 56.22 278 VAL A N 1
ATOM 2294 C CA . VAL A 1 278 ? -16.576 8.287 40.875 1.00 56.22 278 VAL A CA 1
ATOM 2295 C C . VAL A 1 278 ? -17.238 8.051 42.228 1.00 56.22 278 VAL A C 1
ATOM 2297 O O . VAL A 1 278 ? -16.830 8.624 43.239 1.00 56.22 278 VAL A O 1
ATOM 2300 N N . GLY A 1 279 ? -18.245 7.181 42.252 1.00 46.47 279 GLY A N 1
ATOM 2301 C CA . GLY A 1 279 ? -18.842 6.645 43.470 1.00 46.47 279 GLY A CA 1
ATOM 2302 C C . GLY A 1 279 ? -18.468 5.177 43.633 1.00 46.47 279 GLY A C 1
ATOM 2303 O O . GLY A 1 279 ? -18.738 4.379 42.742 1.00 46.47 279 GLY A O 1
ATOM 2304 N N . ILE A 1 280 ? -17.860 4.809 44.763 1.00 54.19 280 ILE A N 1
ATOM 2305 C CA . ILE A 1 280 ? -17.541 3.412 45.088 1.00 54.19 280 ILE A CA 1
ATOM 2306 C C . ILE A 1 280 ? -18.300 3.020 46.352 1.00 54.19 280 ILE A C 1
ATOM 2308 O O . ILE A 1 280 ? -18.212 3.711 47.365 1.00 54.19 280 ILE A O 1
ATOM 2312 N N . THR A 1 281 ? -19.043 1.916 46.285 1.00 53.94 281 THR A N 1
ATOM 2313 C CA . THR A 1 281 ? -19.783 1.341 47.412 1.00 53.94 281 THR A CA 1
ATOM 2314 C C . THR A 1 281 ? -19.329 -0.104 47.642 1.00 53.94 281 THR A C 1
ATOM 2316 O O . THR A 1 281 ? -19.558 -0.950 46.777 1.00 53.94 281 THR A O 1
ATOM 2319 N N . PRO A 1 282 ? -18.680 -0.412 48.777 1.00 46.31 282 PRO A N 1
ATOM 2320 C CA . PRO A 1 282 ? -18.323 -1.778 49.143 1.00 46.31 282 PRO A CA 1
ATOM 2321 C C . PRO A 1 282 ? -19.489 -2.501 49.830 1.00 46.31 282 PRO A C 1
ATOM 2323 O O . PRO A 1 282 ? -20.185 -1.918 50.662 1.00 46.31 282 PRO A O 1
ATOM 2326 N N . THR A 1 283 ? -19.661 -3.790 49.534 1.00 53.50 283 THR A N 1
ATOM 2327 C CA . THR A 1 283 ? -20.541 -4.709 50.272 1.00 53.50 283 THR A CA 1
ATOM 2328 C C . THR A 1 283 ? -19.731 -5.922 50.730 1.00 53.50 283 THR A C 1
ATOM 2330 O O . THR A 1 283 ? -19.169 -6.652 49.915 1.00 53.50 283 THR A O 1
ATOM 2333 N N . TYR A 1 284 ? -19.650 -6.120 52.047 1.00 45.31 284 TYR A N 1
ATOM 2334 C CA . TYR A 1 284 ? -18.905 -7.208 52.689 1.00 45.31 284 TYR A CA 1
ATOM 2335 C C . TYR A 1 284 ? -19.823 -8.410 52.940 1.00 45.31 284 TYR A C 1
ATOM 2337 O O . TYR A 1 284 ? -20.946 -8.240 53.425 1.00 45.31 284 TYR A O 1
ATOM 2345 N N . ASN A 1 285 ? -19.354 -9.628 52.663 1.00 50.31 285 ASN A N 1
ATOM 2346 C CA . ASN A 1 285 ? -20.142 -10.859 52.784 1.00 50.31 285 ASN A CA 1
ATOM 2347 C C . ASN A 1 285 ? -20.290 -11.374 54.238 1.00 50.31 285 ASN A C 1
ATOM 2349 O O . ASN A 1 285 ? -20.372 -12.578 54.448 1.00 50.31 285 ASN A O 1
ATOM 2353 N N . SER A 1 286 ? -20.354 -10.463 55.221 1.00 41.31 286 SER A N 1
ATOM 2354 C CA . SER A 1 286 ? -20.136 -10.596 56.682 1.00 41.31 286 SER A CA 1
ATOM 2355 C C . SER A 1 286 ? -20.661 -11.796 57.496 1.00 41.31 286 SER A C 1
ATOM 2357 O O . SER A 1 286 ? -20.566 -11.729 58.722 1.00 41.31 286 SER A O 1
ATOM 2359 N N . VAL A 1 287 ? -21.252 -12.846 56.923 1.00 39.31 287 VAL A N 1
ATOM 2360 C CA . VAL A 1 287 ? -21.952 -13.892 57.689 1.00 39.31 287 VAL A CA 1
ATOM 2361 C C . VAL A 1 287 ? -21.719 -15.331 57.192 1.00 39.31 287 VAL A C 1
ATOM 2363 O O . VAL A 1 287 ? -22.274 -16.249 57.788 1.00 39.31 287 VAL A O 1
ATOM 2366 N N . TYR A 1 288 ? -20.897 -15.598 56.172 1.00 35.88 288 TYR A N 1
ATOM 2367 C CA . TYR A 1 288 ? -20.697 -16.982 55.710 1.00 35.88 288 TYR A CA 1
ATOM 2368 C C . TYR A 1 288 ? -19.221 -17.321 55.538 1.00 35.88 288 TYR A C 1
ATOM 2370 O O . TYR A 1 288 ? -18.613 -16.947 54.546 1.00 35.88 288 TYR A O 1
ATOM 2378 N N . ASP A 1 289 ? -18.669 -18.056 56.507 1.00 33.00 289 ASP A N 1
ATOM 2379 C CA . ASP A 1 289 ? -17.262 -18.465 56.478 1.00 33.00 289 ASP A CA 1
ATOM 2380 C C . ASP A 1 289 ? -17.000 -19.639 55.507 1.00 33.00 289 ASP A C 1
ATOM 2382 O O . ASP A 1 289 ? -15.867 -19.793 55.075 1.00 33.00 289 ASP A O 1
ATOM 2386 N N . TYR A 1 290 ? -18.005 -20.452 55.117 1.00 30.22 290 TYR A N 1
ATOM 2387 C CA . TYR A 1 290 ? -17.852 -21.556 54.142 1.00 30.22 290 TYR A CA 1
ATOM 2388 C C . TYR A 1 290 ? -19.204 -22.018 53.532 1.00 30.22 290 TYR A C 1
ATOM 2390 O O . TYR A 1 290 ? -20.157 -22.258 54.278 1.00 30.22 290 TYR A O 1
ATOM 2398 N N . ILE A 1 291 ? -19.286 -22.270 52.213 1.00 34.25 291 ILE A N 1
ATOM 2399 C CA . ILE A 1 291 ? -20.361 -23.085 51.592 1.00 34.25 291 ILE A CA 1
ATOM 2400 C C . ILE A 1 291 ? -19.889 -24.548 51.573 1.00 34.25 291 ILE A C 1
ATOM 2402 O O . ILE A 1 291 ? -19.005 -24.896 50.796 1.00 34.25 291 ILE A O 1
ATOM 2406 N N . ILE A 1 2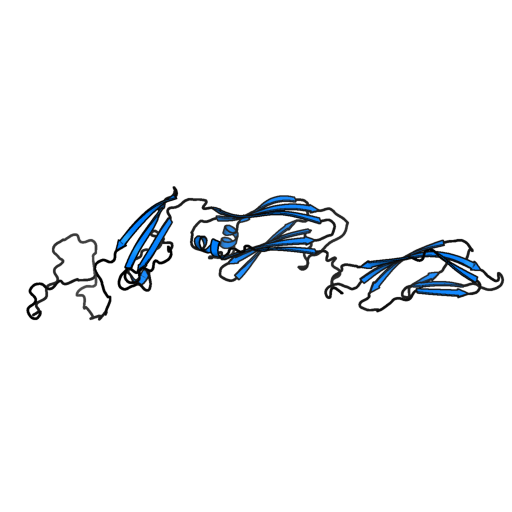92 ? -20.425 -25.404 52.457 1.00 28.62 292 ILE A N 1
ATOM 2407 C CA . ILE A 1 292 ? -19.866 -26.756 52.688 1.00 28.62 292 ILE A CA 1
ATOM 2408 C C . ILE A 1 292 ? -20.695 -27.902 52.067 1.00 28.62 292 ILE A C 1
ATOM 2410 O O . ILE A 1 292 ? -20.108 -28.939 51.773 1.00 28.62 292 ILE A O 1
ATOM 2414 N N . TYR A 1 293 ? -22.009 -27.782 51.812 1.00 29.56 293 TYR A N 1
ATOM 2415 C CA . TYR A 1 293 ? -22.781 -28.860 51.151 1.00 29.56 293 TYR A CA 1
ATOM 2416 C C . TYR A 1 293 ? -24.214 -28.447 50.761 1.00 29.56 293 TYR A C 1
ATOM 2418 O O . TYR A 1 293 ? -24.874 -27.761 51.541 1.00 29.56 293 TYR A O 1
ATOM 2426 N N . SER A 1 294 ? -24.726 -28.934 49.620 1.00 27.56 294 SER A N 1
ATOM 2427 C CA . SER A 1 294 ? -26.161 -28.977 49.299 1.00 27.56 294 SER A CA 1
ATOM 2428 C C . SER A 1 294 ? -26.653 -30.431 49.331 1.00 27.56 294 SER A C 1
ATOM 2430 O O . SER A 1 294 ? -26.060 -31.312 48.711 1.00 27.56 294 SER A O 1
ATOM 2432 N N . GLU A 1 295 ? -27.737 -30.704 50.062 1.00 30.52 295 GLU A N 1
ATOM 2433 C CA . GLU A 1 295 ? -28.487 -31.957 49.914 1.00 30.52 295 GLU A CA 1
ATOM 2434 C C . GLU A 1 295 ? -29.947 -31.621 49.619 1.00 30.52 295 GLU A C 1
ATOM 2436 O O . GLU A 1 295 ? -30.667 -31.088 50.466 1.00 30.52 295 GLU A O 1
ATOM 2441 N N . GLU A 1 296 ? -30.383 -31.917 48.398 1.00 33.12 296 GLU A N 1
ATOM 2442 C CA . GLU A 1 296 ? -31.780 -31.776 48.012 1.00 33.12 296 GLU A CA 1
ATOM 2443 C C . GLU A 1 296 ? -32.621 -32.895 48.636 1.00 33.12 296 GLU A C 1
ATOM 2445 O O . GLU A 1 296 ? -32.302 -34.084 48.538 1.00 33.12 296 GLU A O 1
ATOM 2450 N N . ARG A 1 297 ? -33.763 -32.524 49.223 1.00 34.19 297 ARG A N 1
ATOM 2451 C CA . ARG A 1 297 ? -34.867 -33.459 49.453 1.00 34.19 297 ARG A CA 1
ATOM 2452 C C . ARG A 1 297 ? -36.093 -33.020 48.666 1.00 34.19 297 ARG A C 1
ATOM 2454 O O . ARG A 1 297 ? -36.410 -31.833 48.660 1.00 34.19 297 ARG A O 1
ATOM 2461 N N . PRO A 1 298 ? -36.825 -33.966 48.058 1.00 34.34 298 PRO A N 1
ATOM 2462 C CA . PRO A 1 298 ? -37.979 -33.626 47.252 1.00 34.34 298 PRO A CA 1
ATOM 2463 C C . PRO A 1 298 ? -39.117 -33.154 48.157 1.00 34.34 298 PRO A C 1
ATOM 2465 O O . PRO A 1 298 ? -39.497 -33.836 49.114 1.00 34.34 298 PRO A O 1
ATOM 2468 N N . ILE A 1 299 ? -39.670 -31.992 47.825 1.00 37.53 299 ILE A N 1
ATOM 2469 C CA . ILE A 1 299 ? -40.864 -31.434 48.456 1.00 37.53 299 ILE A CA 1
ATOM 2470 C C . ILE A 1 299 ? -42.048 -31.736 47.537 1.00 37.53 299 ILE A C 1
ATOM 2472 O O . ILE A 1 299 ? -41.966 -31.559 46.325 1.00 37.53 299 ILE A O 1
ATOM 2476 N N . THR A 1 300 ? -43.152 -32.218 48.105 1.00 39.00 300 THR A N 1
ATOM 2477 C CA . THR A 1 300 ? -44.423 -32.348 47.381 1.00 39.00 300 THR A CA 1
ATOM 2478 C C . THR A 1 300 ? -45.284 -31.136 47.716 1.00 39.00 300 THR A C 1
ATOM 2480 O O . THR A 1 300 ? -45.657 -30.955 48.876 1.00 39.00 300 THR A O 1
ATOM 2483 N N . LEU A 1 301 ? -45.561 -30.296 46.719 1.00 38.62 301 LEU A N 1
ATOM 2484 C CA . LEU A 1 301 ? -46.448 -29.141 46.853 1.00 38.62 301 LEU A CA 1
ATOM 2485 C C . LEU A 1 301 ? -47.912 -29.605 46.797 1.00 38.62 301 LEU A C 1
ATOM 2487 O O . LEU A 1 301 ? -48.242 -30.566 46.102 1.00 38.62 301 LEU A O 1
ATOM 2491 N N . ALA A 1 302 ? -48.778 -28.962 47.583 1.00 42.09 302 ALA A N 1
ATOM 2492 C CA . ALA A 1 302 ? -50.206 -29.292 47.652 1.00 42.09 302 ALA A CA 1
ATOM 2493 C C . ALA A 1 302 ? -51.044 -28.607 46.552 1.00 42.09 302 ALA A C 1
ATOM 2495 O O . ALA A 1 302 ? -52.210 -28.955 46.380 1.00 42.09 302 ALA A O 1
ATOM 2496 N N . ASP A 1 303 ? -50.452 -27.652 45.835 1.00 40.94 303 ASP A N 1
ATOM 2497 C CA . ASP A 1 303 ? -51.014 -26.905 44.707 1.00 40.94 303 ASP A CA 1
ATOM 2498 C C . ASP A 1 303 ? -49.843 -26.261 43.931 1.00 40.94 303 ASP A C 1
ATOM 2500 O O . ASP A 1 303 ? -48.781 -26.010 44.510 1.00 40.94 303 ASP A O 1
ATOM 2504 N N . ASP A 1 304 ? -50.047 -26.001 42.642 1.00 38.62 304 ASP A N 1
ATOM 2505 C CA . ASP A 1 304 ? -49.084 -25.484 41.670 1.00 38.62 304 ASP A CA 1
ATOM 2506 C C . ASP A 1 304 ? -49.195 -23.955 41.457 1.00 38.62 304 ASP A C 1
ATOM 2508 O O . ASP A 1 304 ? -48.586 -23.418 40.529 1.00 38.62 304 ASP A O 1
ATOM 2512 N N . ILE A 1 305 ? -49.970 -23.224 42.272 1.00 39.84 305 ILE A N 1
ATOM 2513 C CA . ILE A 1 305 ? -50.137 -21.766 42.121 1.00 39.84 305 ILE A CA 1
ATOM 2514 C C . ILE A 1 305 ? -49.492 -20.997 43.279 1.00 39.84 305 ILE A C 1
ATOM 2516 O O . ILE A 1 305 ? -49.984 -20.984 44.405 1.00 39.84 305 ILE A O 1
ATOM 2520 N N . ILE A 1 306 ? -48.409 -20.284 42.958 1.00 43.91 306 ILE A N 1
ATOM 2521 C CA . ILE A 1 306 ? -47.748 -19.312 43.835 1.00 43.91 306 ILE A CA 1
ATOM 2522 C C . ILE A 1 306 ? -48.174 -17.905 43.393 1.00 43.91 306 ILE A C 1
ATOM 2524 O O . ILE A 1 306 ? -47.758 -17.431 42.336 1.00 43.91 306 ILE A O 1
ATOM 2528 N N . ASP A 1 307 ? -48.999 -17.229 44.198 1.00 43.06 307 ASP A N 1
ATOM 2529 C CA . ASP A 1 307 ? -49.303 -15.803 44.023 1.00 43.06 307 ASP A CA 1
ATOM 2530 C C . ASP A 1 307 ? -48.349 -14.955 44.877 1.00 43.06 307 ASP A C 1
ATOM 2532 O O . ASP A 1 307 ? -48.484 -14.855 46.098 1.00 43.06 307 ASP A O 1
ATOM 2536 N N . LEU A 1 308 ? -47.367 -14.337 44.219 1.00 41.81 308 LEU A N 1
ATOM 2537 C CA . LEU A 1 308 ? -46.343 -13.501 44.853 1.00 41.81 308 LEU A CA 1
ATOM 2538 C C . LEU A 1 308 ? -46.836 -12.091 45.235 1.00 41.81 308 LEU A C 1
ATOM 2540 O O . LEU A 1 308 ? -46.048 -11.308 45.761 1.00 41.81 308 LEU A O 1
ATOM 2544 N N . ASN A 1 309 ? -48.107 -11.747 44.993 1.00 40.16 309 ASN A N 1
ATOM 2545 C CA . ASN A 1 309 ? -48.646 -10.407 45.262 1.00 40.16 309 ASN A CA 1
ATOM 2546 C C . ASN A 1 309 ? -49.609 -10.336 46.463 1.00 40.16 309 ASN A C 1
ATOM 2548 O O . ASN A 1 309 ? -50.148 -9.263 46.747 1.00 40.16 309 ASN A O 1
ATOM 2552 N N . SER A 1 310 ? -49.828 -11.437 47.190 1.00 43.59 310 SER A N 1
ATOM 2553 C CA . SER A 1 310 ? -50.665 -11.442 48.397 1.00 43.59 310 SER A CA 1
ATOM 2554 C C . SER A 1 310 ? -49.963 -10.752 49.577 1.00 43.59 310 SER A C 1
ATOM 2556 O O . SER A 1 310 ? -48.841 -11.097 49.951 1.00 43.59 310 SER A O 1
ATOM 2558 N N . PHE A 1 311 ? -50.633 -9.756 50.163 1.00 45.28 311 PHE A N 1
ATOM 2559 C CA . PHE A 1 311 ? -50.096 -8.834 51.174 1.00 45.28 311 PHE A CA 1
ATOM 2560 C C . PHE A 1 311 ? -50.496 -9.199 52.616 1.00 45.28 311 PHE A C 1
ATOM 2562 O O . PHE A 1 311 ? -50.544 -8.317 53.475 1.00 45.28 311 PHE A O 1
ATOM 2569 N N . ASP A 1 312 ? -50.799 -10.470 52.897 1.00 43.53 312 ASP A N 1
ATOM 2570 C CA . ASP A 1 312 ? -51.149 -10.906 54.253 1.00 43.53 312 ASP A CA 1
ATOM 2571 C C . ASP A 1 312 ? -49.910 -11.365 55.037 1.00 43.53 312 ASP A C 1
ATOM 2573 O O . ASP A 1 312 ? -49.239 -12.348 54.720 1.00 43.53 312 ASP A O 1
ATOM 2577 N N . PHE A 1 313 ? -49.595 -10.611 56.090 1.00 43.22 313 PHE A N 1
ATOM 2578 C CA . PHE A 1 313 ? -48.402 -10.777 56.926 1.00 43.22 313 PHE A CA 1
ATOM 2579 C C . PHE A 1 313 ? -48.438 -12.021 57.839 1.00 43.22 313 PHE A C 1
ATOM 2581 O O . PHE A 1 313 ? -47.432 -12.323 58.481 1.00 43.22 313 PHE A O 1
ATOM 2588 N N . ASP A 1 314 ? -49.555 -12.757 57.886 1.00 43.75 314 ASP A N 1
ATOM 2589 C CA . ASP A 1 314 ? -49.793 -13.835 58.858 1.00 43.75 314 ASP A CA 1
ATOM 2590 C C . ASP A 1 314 ? -49.696 -15.270 58.291 1.00 43.75 314 ASP A C 1
ATOM 2592 O O . ASP A 1 314 ? -49.755 -16.231 59.061 1.00 43.75 314 ASP A O 1
ATOM 2596 N N . GLU A 1 315 ? -49.464 -15.466 56.986 1.00 41.00 315 GLU A N 1
ATOM 2597 C CA . GLU A 1 315 ? -49.413 -16.818 56.385 1.00 41.00 315 GLU A CA 1
ATOM 2598 C C . GLU A 1 315 ? -48.018 -17.470 56.356 1.00 41.00 315 GLU A C 1
ATOM 2600 O O . GLU A 1 315 ? -47.851 -18.603 55.904 1.00 41.00 315 GLU A O 1
ATOM 2605 N N . ARG A 1 316 ? -46.989 -16.822 56.909 1.00 42.78 316 ARG A N 1
ATOM 2606 C CA . ARG A 1 316 ? -45.620 -17.367 56.923 1.00 42.78 316 ARG A CA 1
ATOM 2607 C C . ARG A 1 316 ? -45.267 -18.005 58.265 1.00 42.78 316 ARG A C 1
ATOM 2609 O O . ARG A 1 316 ? -44.436 -17.484 59.006 1.00 42.78 316 ARG A O 1
ATOM 2616 N N . LYS A 1 317 ? -45.863 -19.156 58.594 1.00 38.47 317 LYS A N 1
ATOM 2617 C CA . LYS A 1 317 ? -45.369 -19.999 59.701 1.00 38.47 317 LYS A CA 1
ATOM 2618 C C . LYS A 1 317 ? -45.088 -21.428 59.263 1.00 38.47 317 LYS A C 1
ATOM 2620 O O . LYS A 1 317 ? -45.979 -22.269 59.209 1.00 38.47 317 LYS A O 1
ATOM 2625 N N . LEU A 1 318 ? -43.804 -21.717 59.069 1.00 36.47 318 LEU A N 1
ATOM 2626 C CA . LEU A 1 318 ? -43.284 -23.079 59.063 1.00 36.47 318 LEU A CA 1
ATOM 2627 C C . LEU A 1 318 ? -43.112 -23.536 60.523 1.00 36.47 318 LEU A C 1
ATOM 2629 O O . LEU A 1 318 ? -42.408 -22.886 61.292 1.00 36.47 318 LEU A O 1
ATOM 2633 N N . THR A 1 319 ? -43.765 -24.628 60.926 1.00 37.50 319 THR A N 1
ATOM 2634 C CA . THR A 1 319 ? -43.663 -25.172 62.294 1.00 37.50 319 THR A CA 1
ATOM 2635 C C . THR A 1 319 ? -43.202 -26.625 62.236 1.00 37.50 319 THR A C 1
ATOM 2637 O O . THR A 1 319 ? -43.808 -27.430 61.536 1.00 37.50 319 THR A O 1
ATOM 2640 N N . PHE A 1 320 ? -42.169 -26.986 62.998 1.00 40.44 320 PHE A N 1
ATOM 2641 C CA . PHE A 1 320 ? -41.733 -28.374 63.181 1.00 40.44 320 PHE A CA 1
ATOM 2642 C C . PHE A 1 320 ? -41.542 -28.699 64.667 1.00 40.44 320 PHE A C 1
ATOM 2644 O O . PHE A 1 320 ? -41.280 -27.822 65.488 1.00 40.44 320 PHE A O 1
ATOM 2651 N N . THR A 1 321 ? -41.684 -29.976 65.026 1.00 38.47 321 THR A N 1
ATOM 2652 C CA . THR A 1 321 ? -41.453 -30.489 66.385 1.00 38.47 321 THR A CA 1
ATOM 2653 C C . THR A 1 321 ? -40.270 -31.455 66.353 1.00 38.47 321 THR A C 1
ATOM 2655 O O . THR A 1 321 ? -40.373 -32.528 65.763 1.00 38.47 321 THR A O 1
ATOM 2658 N N . ALA A 1 322 ? -39.145 -31.085 66.971 1.00 44.75 322 ALA A N 1
ATOM 2659 C CA . ALA A 1 322 ? -37.935 -31.910 67.044 1.00 44.75 322 ALA A CA 1
ATOM 2660 C C . ALA A 1 322 ? -37.165 -31.673 68.360 1.00 44.75 322 ALA A C 1
ATOM 2662 O O . ALA A 1 322 ? -37.277 -30.611 68.971 1.00 44.75 322 ALA A O 1
ATOM 2663 N N . ASN A 1 323 ? -36.396 -32.675 68.810 1.00 48.94 323 ASN A N 1
ATOM 2664 C CA . ASN A 1 323 ? -35.512 -32.592 69.979 1.00 48.94 323 ASN A CA 1
ATOM 2665 C C . ASN A 1 323 ? -34.066 -32.333 69.521 1.00 48.94 323 ASN A C 1
ATOM 2667 O O . ASN A 1 323 ? -33.435 -33.218 68.948 1.00 48.94 323 ASN A O 1
ATOM 2671 N N . PHE A 1 324 ? -33.547 -31.137 69.802 1.00 50.09 324 PHE A N 1
ATOM 2672 C CA . PHE A 1 324 ? -32.233 -30.651 69.361 1.00 50.09 324 PHE A CA 1
ATOM 2673 C C . PHE A 1 324 ? -31.129 -30.825 70.419 1.00 50.09 324 PHE A C 1
ATOM 2675 O O . PHE A 1 324 ? -30.348 -29.911 70.676 1.00 50.09 324 PHE A O 1
ATOM 2682 N N . GLY A 1 325 ? -31.085 -31.975 71.098 1.00 47.84 325 GLY A N 1
ATOM 2683 C CA . GLY A 1 325 ? -29.947 -32.359 71.950 1.00 47.84 325 GLY A CA 1
ATOM 2684 C C . GLY A 1 325 ? -29.644 -31.442 73.147 1.00 47.84 325 GLY A C 1
ATOM 2685 O O . GLY A 1 325 ? -28.570 -31.563 73.729 1.00 47.84 325 GLY A O 1
ATOM 2686 N N . GLY A 1 326 ? -30.565 -30.552 73.537 1.00 53.47 326 GLY A N 1
ATOM 2687 C CA . GLY A 1 326 ? -30.406 -29.641 74.680 1.00 53.47 326 GLY A CA 1
ATOM 2688 C C . GLY A 1 326 ? -29.977 -28.203 74.352 1.00 53.47 326 GLY A C 1
ATOM 2689 O O . GLY A 1 326 ? -29.634 -27.467 75.273 1.00 53.47 326 GLY A O 1
ATOM 2690 N N . ILE A 1 327 ? -30.013 -27.774 73.087 1.00 45.47 327 ILE A N 1
ATOM 2691 C CA . ILE A 1 327 ? -29.763 -26.374 72.697 1.00 45.47 327 ILE A CA 1
ATOM 2692 C C . ILE A 1 327 ? -31.065 -25.564 72.812 1.00 45.47 327 ILE A C 1
ATOM 2694 O O . ILE A 1 327 ? -32.103 -25.986 72.307 1.00 45.47 327 ILE A O 1
ATOM 2698 N N . SER A 1 328 ? -31.029 -24.414 73.496 1.00 47.25 328 SER A N 1
ATOM 2699 C CA . SER A 1 328 ? -32.236 -23.662 73.874 1.00 47.25 328 SER A CA 1
ATOM 2700 C C . SER A 1 328 ? -32.839 -22.784 72.773 1.00 47.25 328 SER A C 1
ATOM 2702 O O . SER A 1 328 ? -34.027 -22.506 72.864 1.00 47.25 328 SER A O 1
ATOM 2704 N N . ASN A 1 329 ? -32.079 -22.391 71.743 1.00 41.91 329 ASN A N 1
ATOM 2705 C CA . ASN A 1 329 ? -32.567 -21.600 70.603 1.00 41.91 329 ASN A CA 1
ATOM 2706 C C . ASN A 1 329 ? -31.875 -22.059 69.302 1.00 41.91 329 ASN A C 1
ATOM 2708 O O . ASN A 1 329 ? -30.703 -21.734 69.111 1.00 41.91 329 ASN A O 1
ATOM 2712 N N . PRO A 1 330 ? -32.542 -22.833 68.430 1.00 42.59 330 PRO A N 1
ATOM 2713 C CA . PRO A 1 330 ? -32.070 -23.082 67.072 1.00 42.59 330 PRO A CA 1
ATOM 2714 C C . PRO A 1 330 ? -32.548 -21.968 66.125 1.00 42.59 330 PRO A C 1
ATOM 2716 O O . PRO A 1 330 ? -33.749 -21.717 66.035 1.00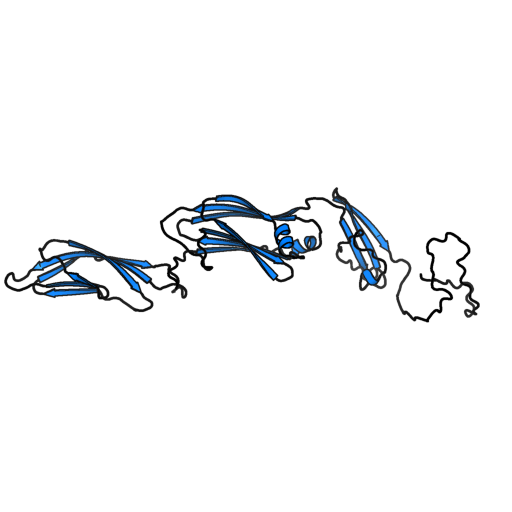 42.59 330 PRO A O 1
ATOM 2719 N N . ASP A 1 331 ? -31.627 -21.336 65.397 1.00 37.91 331 ASP A N 1
ATOM 2720 C CA . ASP A 1 331 ? -31.968 -20.452 64.277 1.00 37.91 331 ASP A CA 1
ATOM 2721 C C . ASP A 1 331 ? -32.207 -21.301 63.020 1.00 37.91 331 ASP A C 1
ATOM 2723 O O . ASP A 1 331 ? -31.378 -22.133 62.647 1.00 37.91 331 ASP A O 1
ATOM 2727 N N . ALA A 1 332 ? -33.362 -21.118 62.382 1.00 36.91 332 ALA A N 1
ATOM 2728 C CA . ALA A 1 332 ? -33.734 -21.782 61.139 1.00 36.91 332 ALA A CA 1
ATOM 2729 C C . ALA A 1 332 ? -33.788 -20.744 60.015 1.00 36.91 332 ALA A C 1
ATOM 2731 O O . ALA A 1 332 ? -34.527 -19.766 60.120 1.00 36.91 332 ALA A O 1
ATOM 2732 N N . TYR A 1 333 ? -33.044 -20.976 58.936 1.00 32.56 333 TYR A N 1
ATOM 2733 C CA . TYR A 1 333 ? -33.126 -20.172 57.719 1.00 32.56 333 TYR A CA 1
ATOM 2734 C C . TYR A 1 333 ? -33.862 -20.971 56.643 1.00 32.56 333 TYR A C 1
ATOM 2736 O O . TYR A 1 333 ? -33.487 -22.095 56.315 1.00 32.56 333 TYR A O 1
ATOM 2744 N N . ILE A 1 334 ? -34.954 -20.393 56.147 1.00 31.33 334 ILE A N 1
ATOM 2745 C CA . ILE A 1 334 ? -35.735 -20.879 55.010 1.00 31.33 334 ILE A CA 1
ATOM 2746 C C . ILE A 1 334 ? -35.248 -20.059 53.816 1.00 31.33 334 ILE A C 1
ATOM 2748 O O . ILE A 1 334 ? -35.503 -18.857 53.781 1.00 31.33 334 ILE A O 1
ATOM 2752 N N . ASN A 1 335 ? -34.530 -20.676 52.879 1.00 28.91 335 ASN A N 1
ATOM 2753 C CA . ASN A 1 335 ? -34.215 -20.025 51.609 1.00 28.91 335 ASN A CA 1
ATOM 2754 C C . ASN A 1 335 ? -35.430 -20.131 50.681 1.00 28.91 335 ASN A C 1
ATOM 2756 O O . ASN A 1 335 ? -36.014 -21.210 50.554 1.00 28.91 335 ASN A O 1
ATOM 2760 N N . GLY A 1 336 ? -35.804 -19.000 50.087 1.00 27.05 336 GLY A N 1
ATOM 2761 C CA . GLY A 1 336 ? -36.650 -18.918 48.900 1.00 27.05 336 GLY A CA 1
ATOM 2762 C C . GLY A 1 336 ? -35.786 -18.580 47.702 1.00 27.05 336 GLY A C 1
ATOM 2763 O O . GLY A 1 336 ? -34.801 -17.837 47.920 1.00 27.05 336 GLY A O 1
#

Nearest PDB structures (foldseek):
  8gul-assembly1_B  TM=1.578E-01  e=3.981E-02  Vibrio campbellii ATCC BAA-1116
  6bqm-assembly1_A  TM=2.567E-01  e=1.888E+00  Vibrio cholerae O395
  3gyx-assembly6_L  TM=1.877E-01  e=8.234E+00  Megalodesulfovibrio gigas

Secondary structure (DSSP, 8-state):
---TTB--EEEEEEEEEEEEEES-TTS--EEEEEETTEEEEPP-SSS-EEEEEEEEEETTT-S---EEEEEESEEEEEEEEEEEEEE--BBTTS-B--EEEEEEE---HHHHGGGTT-TTEEEEEEEEEEEEE---S--B--TTS---SEEEEEEEEETTEEEEEEEEESS-EEEEEEEEHHHHHHHTT---EEEEEEEEEEESTTEEEEEEEEEEEEEESS---EEEEEEEETTT--BPPPEEE-TTT----SGGGG-S--SSEEEEEEEE-TT--EEEEEEE-TT-S------------S-S---TT---TT----------TT-S--------

Radius of gyration: 41.97 Å; Cα contacts (8 Å, |Δi|>4): 595; chains: 1; bounding box: 92×50×133 Å

Foldseek 3Di:
DDDPQFFFKKKKWKKKKKFKEAADPVDDKAKWKDKQRDIDGDDHPRDIDMDIDIDMDGCVVDVDIDIDIDIDRTDMDMGDTDIDIGGQCQGPVRANEAKDKDKDWDPPLVVCVVVQPDPQWWKKKKWWKWKFADDPPHFHAYPVRDGFQKKKWKWWQFPNDIDIDIDGHRHTDGDIDIDTVVVVCVVVVTRGTRTIMIMMMGIDPRMDMDTDDIDIDGDRPAQAKWKWKWKADPVVGDIGDTHTDDVPPDDDPDPCVVPDHHLWIKMKMWIQHSVRDIDIDIDGPPPGNDDDDDDDDDDDDPDDDDDPPDDDPPPDDDDDDDDDPPDDDDDDDDDD

pLDDT: mean 74.69, std 20.25, range [27.05, 97.19]